Protein AF-A0A6G1ZCQ3-F1 (afdb_monomer_lite)

Foldseek 3Di:
DDDDDDDDDDDDDDDDDDDDDDPDDPDPDPPDPPPDDDDDDQQDQDPPLVVSLVSQLVDAPDDQVQCCVPPVPLSSLLSSLNSVVVNDPDLVSSLVSNVVSLVVSCVVVPVDDDDDVVVVLVVSVVSLVVSQDDPVRDPDLVSLVSLLSSLLSLLVVLLVVLLPDDDDPVLNVLSVVLVVLLVLLLVLVLVLCCQQFLLVVPDPRLSVSLSSNSSSVSSVLSSLLSVLLSCCRVPVPDDDPDFFDADDVVLVVVLLVVVLVVLVPDCNSVGPVADSVRSNVSSVSSSVSVVVSLVSLVVSLVRDDHRSSRSNVRSVRLVVLVVLLCSLQSVCCSHDDDPQLNVLRDDSPDDPVCSRPRHRSVVVVVVVVD

Secondary structure (DSSP, 8-state):
-------------------------------------S----PPP-S-HHHHHHHHTTS--S--HHHHHH-HHHHHHHHHHHHHHHH---HHHHHHHHHHHHHHHHHHTT----S-HHHHHHHHHHHHHHHSPPGGG--STHHHHHHHHHHHHHHHHHHHHHHHS---HHHHHHHHHHHHHHHHHHHHHHHHHHHHTGGGT--HHHHHHHHHHHHHHHHHHHHHHHHHHHHHHH-TT---SS------HHHHHHHHHHHHHHHHH-GGG--SSS-HHHHHHHHHHHHHHHHHHHHHHHHHHHH--HHHHHHHHHHHHHHHHHHHHHHHHTTGGGS---HHHHTT---TT--HHHHHHPPPHHHHHHHH--

Organism: NCBI:txid328812

Structure (mmCIF, N/CA/C/O backbone):
data_AF-A0A6G1ZCQ3-F1
#
_entry.id   AF-A0A6G1ZCQ3-F1
#
loop_
_atom_site.group_PDB
_atom_site.id
_atom_site.type_symbol
_atom_site.label_atom_id
_atom_site.label_alt_id
_atom_site.label_comp_id
_atom_site.label_asym_id
_atom_site.label_entity_id
_atom_site.label_seq_id
_atom_site.pdbx_PDB_ins_code
_atom_site.Cartn_x
_atom_site.Cartn_y
_atom_site.Cartn_z
_atom_site.occupancy
_atom_site.B_iso_or_equiv
_atom_site.auth_seq_id
_atom_site.auth_comp_id
_atom_site.auth_asym_id
_atom_site.auth_atom_id
_atom_site.pdbx_PDB_model_num
ATOM 1 N N . MET A 1 1 ? -8.460 8.402 50.439 1.00 30.70 1 MET A N 1
ATOM 2 C CA . MET A 1 1 ? -7.150 9.070 50.618 1.00 30.70 1 MET A CA 1
ATOM 3 C C . MET A 1 1 ? -6.292 8.637 49.437 1.00 30.70 1 MET A C 1
ATOM 5 O O . MET A 1 1 ? -6.067 7.446 49.322 1.00 30.70 1 MET A O 1
ATOM 9 N N . ARG A 1 2 ? -6.098 9.451 48.383 1.00 25.58 2 ARG A N 1
ATOM 10 C CA . ARG A 1 2 ? -5.077 10.528 48.259 1.00 25.58 2 ARG A CA 1
ATOM 11 C C . ARG A 1 2 ? -3.717 10.004 48.755 1.00 25.58 2 ARG A C 1
ATOM 13 O O . ARG A 1 2 ? -3.648 9.613 49.908 1.00 25.58 2 ARG A O 1
ATOM 20 N N . TYR A 1 3 ? -2.688 9.870 47.914 1.00 26.92 3 TYR A N 1
ATOM 21 C CA . TYR A 1 3 ? -1.953 10.993 47.318 1.00 26.92 3 TYR A CA 1
ATOM 22 C C . TYR A 1 3 ? -1.382 10.736 45.904 1.00 26.92 3 TYR A C 1
ATOM 24 O O . TYR A 1 3 ? -0.877 9.662 45.599 1.00 26.92 3 TYR A O 1
ATOM 32 N N . TYR A 1 4 ? -1.459 11.798 45.094 1.00 27.03 4 TYR A N 1
ATOM 33 C CA . TYR A 1 4 ? -0.644 12.145 43.918 1.00 27.03 4 TYR A CA 1
ATOM 34 C C . TYR A 1 4 ? 0.756 12.653 44.336 1.00 27.03 4 TYR A C 1
ATOM 36 O O . TYR A 1 4 ? 0.895 13.011 45.504 1.00 27.03 4 TYR A O 1
ATOM 44 N N . ILE A 1 5 ? 1.683 12.791 43.358 1.00 32.31 5 ILE A N 1
ATOM 45 C CA . ILE A 1 5 ? 2.900 13.668 43.238 1.00 32.31 5 ILE A CA 1
ATOM 46 C C . ILE A 1 5 ? 4.097 12.827 42.734 1.00 32.31 5 ILE A C 1
ATOM 48 O O . ILE A 1 5 ? 4.357 11.778 43.304 1.00 32.31 5 ILE A O 1
ATOM 52 N N . LEU A 1 6 ? 4.938 13.206 41.763 1.00 27.62 6 LEU A N 1
ATOM 53 C CA . LEU A 1 6 ? 4.926 14.176 40.656 1.00 27.62 6 LEU A CA 1
ATOM 54 C C . LEU A 1 6 ? 6.199 13.897 39.819 1.00 27.62 6 LEU A C 1
ATOM 56 O O . LEU A 1 6 ? 7.186 13.382 40.337 1.00 27.62 6 LEU A O 1
ATOM 60 N N . LEU A 1 7 ? 6.140 14.260 38.541 1.00 26.36 7 LEU A N 1
ATOM 61 C CA . LEU A 1 7 ? 7.205 14.330 37.535 1.00 26.36 7 LEU A CA 1
ATOM 62 C C . LEU A 1 7 ? 8.508 15.071 37.939 1.00 26.36 7 LEU A C 1
ATOM 64 O O . LEU A 1 7 ? 8.474 16.016 38.722 1.00 26.36 7 LEU A O 1
ATOM 68 N N . LEU A 1 8 ? 9.553 14.758 37.147 1.00 26.80 8 LEU A N 1
ATOM 69 C CA . LEU A 1 8 ? 10.596 15.634 36.558 1.00 26.80 8 LEU A CA 1
ATOM 70 C C . LEU A 1 8 ? 11.962 15.833 37.253 1.00 26.80 8 LEU A C 1
ATOM 72 O O . LEU A 1 8 ? 12.069 16.215 38.411 1.00 26.80 8 LEU A O 1
ATOM 76 N N . GLY A 1 9 ? 13.003 15.708 36.413 1.00 23.94 9 GLY A N 1
ATOM 77 C CA . GLY A 1 9 ? 14.405 16.108 36.615 1.00 23.94 9 GLY A CA 1
ATOM 78 C C . GLY A 1 9 ? 15.348 14.907 36.475 1.00 23.94 9 GLY A C 1
ATOM 79 O O . GLY A 1 9 ? 15.111 13.885 37.096 1.00 23.94 9 GLY A O 1
ATOM 80 N N . LEU A 1 10 ? 16.430 14.880 35.701 1.00 27.25 10 LEU A N 1
ATOM 81 C CA . LEU A 1 10 ? 17.260 15.864 35.006 1.00 27.25 10 LEU A CA 1
ATOM 82 C C . LEU A 1 10 ? 18.227 15.023 34.154 1.00 27.25 10 LEU A C 1
ATOM 84 O O . LEU A 1 10 ? 18.782 14.084 34.706 1.00 27.25 10 LEU A O 1
ATOM 88 N N . PHE A 1 11 ? 18.507 15.371 32.897 1.00 26.86 11 PHE A N 1
ATOM 89 C CA . PHE A 1 11 ? 19.854 15.190 32.331 1.00 26.86 11 PHE A CA 1
ATOM 90 C C . PHE A 1 11 ? 20.052 16.159 31.163 1.00 26.86 11 PHE A C 1
ATOM 92 O O . PHE A 1 11 ? 19.610 15.932 30.041 1.00 26.86 11 PHE A O 1
ATOM 99 N N . LEU A 1 12 ? 20.736 17.260 31.465 1.00 29.77 12 LEU A N 1
ATOM 100 C CA . LEU A 1 12 ? 21.473 18.071 30.506 1.00 29.77 12 LEU A CA 1
ATOM 101 C C . LEU A 1 12 ? 22.915 18.204 31.008 1.00 29.77 12 LEU A C 1
ATOM 103 O O . LEU A 1 12 ? 23.133 18.323 32.212 1.00 29.77 12 LEU A O 1
ATOM 107 N N . LEU A 1 13 ? 23.826 18.293 30.028 1.00 28.75 13 LEU A N 1
ATOM 108 C CA . LEU A 1 13 ? 25.267 18.603 30.077 1.00 28.75 13 LEU A CA 1
ATOM 109 C C . LEU A 1 13 ? 26.180 17.394 30.361 1.00 28.75 13 LEU A C 1
ATOM 111 O O . LEU A 1 13 ? 26.057 16.740 31.383 1.00 28.75 13 LEU A O 1
ATOM 115 N N . GLY A 1 14 ? 27.167 17.056 29.530 1.00 22.23 14 GLY A N 1
ATOM 116 C CA . GLY A 1 14 ? 27.651 17.639 28.278 1.00 22.23 14 GLY A CA 1
ATOM 117 C C . GLY A 1 14 ? 29.004 17.016 27.904 1.00 22.23 14 GLY A C 1
ATOM 118 O O . GLY A 1 14 ? 29.662 16.445 28.765 1.00 22.23 14 GLY A O 1
ATOM 119 N N . CYS A 1 15 ? 29.428 17.140 26.643 1.00 26.00 15 CYS A N 1
ATOM 120 C CA . CYS A 1 15 ? 30.843 17.229 26.260 1.00 26.00 15 CYS A CA 1
ATOM 121 C C . CYS A 1 15 ? 30.993 17.747 24.819 1.00 26.00 15 CYS A C 1
ATOM 123 O O . CYS A 1 15 ? 30.215 17.419 23.929 1.00 26.00 15 CYS A O 1
ATOM 125 N N . LYS A 1 16 ? 31.992 18.615 24.659 1.00 24.41 16 LYS A N 1
ATOM 126 C CA . LYS A 1 16 ? 32.377 19.419 23.491 1.00 24.41 16 LYS A CA 1
ATOM 127 C C . LYS A 1 16 ? 33.038 18.577 22.385 1.00 24.41 16 LYS A C 1
ATOM 129 O O . LYS A 1 16 ? 33.774 17.658 22.725 1.00 24.41 16 LYS A O 1
ATOM 134 N N . ASN A 1 17 ? 32.926 18.986 21.112 1.00 26.77 17 ASN A N 1
ATOM 135 C CA . ASN A 1 17 ? 34.054 19.507 20.303 1.00 26.77 17 ASN A CA 1
ATOM 136 C C . ASN A 1 17 ? 33.751 19.611 18.788 1.00 26.77 17 ASN A C 1
ATOM 138 O O . ASN A 1 17 ? 33.338 18.645 18.166 1.00 26.77 17 ASN A O 1
ATOM 142 N N . GLN A 1 18 ? 34.107 20.786 18.250 1.00 24.88 18 GLN A N 1
ATOM 143 C CA . GLN A 1 18 ? 34.541 21.143 16.885 1.00 24.88 18 GLN A CA 1
ATOM 144 C C . GLN A 1 18 ? 33.622 20.962 15.651 1.00 24.88 18 GLN A C 1
ATOM 146 O O . GLN A 1 18 ? 33.083 19.887 15.415 1.00 24.88 18 GLN A O 1
ATOM 151 N N . PRO A 1 19 ? 33.534 21.998 14.784 1.00 29.12 19 PRO A N 1
ATOM 152 C CA . PRO A 1 19 ? 32.892 21.911 13.481 1.00 29.12 19 PRO A CA 1
ATOM 153 C C . PRO A 1 19 ? 33.906 21.445 12.428 1.00 29.12 19 PRO A C 1
ATOM 155 O O . PRO A 1 19 ? 34.942 22.082 12.233 1.00 29.12 19 PRO A O 1
ATOM 158 N N . SER A 1 20 ? 33.613 20.370 11.698 1.00 25.62 20 SER A N 1
ATOM 159 C CA . SER A 1 20 ? 34.268 20.149 10.409 1.00 25.62 20 SER A CA 1
ATOM 160 C C . SER A 1 20 ? 33.426 19.297 9.470 1.00 25.62 20 SER A C 1
ATOM 162 O O . SER A 1 20 ? 32.978 18.222 9.855 1.00 25.62 20 SER A O 1
ATOM 164 N N . LYS A 1 21 ? 33.385 19.782 8.226 1.00 24.17 21 LYS A N 1
ATOM 165 C CA . LYS A 1 21 ? 32.963 19.155 6.969 1.00 24.17 21 LYS A CA 1
ATOM 166 C C . LYS A 1 21 ? 31.469 19.203 6.652 1.00 24.17 21 LYS A C 1
ATOM 168 O O . LYS A 1 21 ? 30.642 18.486 7.192 1.00 24.17 21 LYS A O 1
ATOM 173 N N . GLN A 1 22 ? 31.199 20.117 5.721 1.00 30.14 22 GLN A N 1
ATOM 174 C CA . GLN A 1 22 ? 30.060 20.136 4.823 1.00 30.14 22 GLN A CA 1
ATOM 175 C C . GLN A 1 22 ? 29.952 18.776 4.128 1.00 30.14 22 GLN A C 1
ATOM 177 O O . GLN A 1 22 ? 30.703 18.507 3.192 1.00 30.14 22 GLN A O 1
ATOM 182 N N . ASP A 1 23 ? 29.011 17.954 4.571 1.00 23.22 23 ASP A N 1
ATOM 183 C CA . ASP A 1 23 ? 28.400 16.964 3.697 1.00 23.22 23 ASP A CA 1
ATOM 184 C C . ASP A 1 23 ? 27.264 17.674 2.965 1.00 23.22 23 ASP A C 1
ATOM 186 O O . ASP A 1 23 ? 26.320 18.201 3.556 1.00 23.22 23 ASP A O 1
ATOM 190 N N . THR A 1 24 ? 27.429 17.782 1.654 1.00 24.88 24 THR A N 1
ATOM 191 C CA . THR A 1 24 ? 26.458 18.350 0.726 1.00 24.88 24 THR A CA 1
ATOM 192 C C . THR A 1 24 ? 25.304 17.359 0.601 1.00 24.88 24 THR A C 1
ATOM 194 O O . THR A 1 24 ? 25.281 16.506 -0.280 1.00 24.88 24 THR A O 1
ATOM 197 N N . THR A 1 25 ? 24.332 17.439 1.507 1.00 23.72 25 THR A N 1
ATOM 198 C CA . THR A 1 25 ? 23.006 16.868 1.266 1.00 23.72 25 THR A CA 1
ATOM 199 C C . THR A 1 25 ? 22.304 17.741 0.237 1.00 23.72 25 THR A C 1
ATOM 201 O O . THR A 1 25 ? 21.996 18.901 0.512 1.00 23.72 25 THR A O 1
ATOM 204 N N . PHE A 1 26 ? 22.103 17.186 -0.959 1.00 24.31 26 PHE A N 1
ATOM 205 C CA . PHE A 1 26 ? 21.274 17.769 -2.006 1.00 24.31 26 PHE A CA 1
ATOM 206 C C . PHE A 1 26 ? 19.846 17.939 -1.480 1.00 24.31 26 PHE A C 1
ATOM 208 O O . PHE A 1 26 ? 19.110 16.977 -1.268 1.00 24.31 26 PHE A O 1
ATOM 215 N N . ASP A 1 27 ? 19.510 19.196 -1.221 1.00 25.77 27 ASP A N 1
ATOM 216 C CA . ASP A 1 27 ? 18.195 19.692 -0.856 1.00 25.77 27 ASP A CA 1
ATOM 217 C C . ASP A 1 27 ? 17.307 19.617 -2.111 1.00 25.77 27 ASP A C 1
ATOM 219 O O . ASP A 1 27 ? 17.504 20.367 -3.069 1.00 25.77 27 ASP A O 1
ATOM 223 N N . LEU A 1 28 ? 16.346 18.687 -2.144 1.00 28.55 28 LEU A N 1
ATOM 224 C CA . LEU A 1 28 ? 15.267 18.650 -3.144 1.00 28.55 28 LEU A CA 1
ATOM 225 C C . LEU A 1 28 ? 14.256 19.761 -2.814 1.00 28.55 28 LEU A C 1
ATOM 227 O O . LEU A 1 28 ? 13.106 19.536 -2.437 1.00 28.55 28 LEU A O 1
ATOM 231 N N . GLY A 1 29 ? 14.733 20.998 -2.908 1.00 26.95 29 GLY A N 1
ATOM 232 C CA . GLY A 1 29 ? 13.990 22.211 -2.631 1.00 26.95 29 GLY A CA 1
ATOM 233 C C . GLY A 1 29 ? 13.303 22.740 -3.882 1.00 26.95 29 GLY A C 1
ATOM 234 O O . GLY A 1 29 ? 13.822 23.629 -4.540 1.00 26.95 29 GLY A O 1
ATOM 235 N N . ASN A 1 30 ? 12.080 22.282 -4.142 1.00 28.12 30 ASN A N 1
ATOM 236 C CA . ASN A 1 30 ? 11.054 23.133 -4.752 1.00 28.12 30 ASN A CA 1
ATOM 237 C C . ASN A 1 30 ? 10.026 23.491 -3.675 1.00 28.12 30 ASN A C 1
ATOM 239 O O . ASN A 1 30 ? 8.843 23.170 -3.759 1.00 28.12 30 ASN A O 1
ATOM 243 N N . ARG A 1 31 ? 10.494 24.168 -2.618 1.00 31.50 31 ARG A N 1
ATOM 244 C CA . ARG A 1 31 ? 9.603 24.968 -1.780 1.00 31.50 31 ARG A CA 1
ATOM 245 C C . ARG A 1 31 ? 9.347 26.255 -2.541 1.00 31.50 31 ARG A C 1
ATOM 247 O O . ARG A 1 31 ? 10.261 27.056 -2.726 1.00 31.50 31 ARG A O 1
ATOM 254 N N . ALA A 1 32 ? 8.105 26.442 -2.976 1.00 25.47 32 ALA A N 1
ATOM 255 C CA . ALA A 1 32 ? 7.614 27.756 -3.346 1.00 25.47 32 ALA A CA 1
ATOM 256 C C . ALA A 1 32 ? 8.074 28.751 -2.271 1.00 25.47 32 ALA A C 1
ATOM 258 O O . ALA A 1 32 ? 7.850 28.535 -1.076 1.00 25.47 32 ALA A O 1
ATOM 259 N N . VAL A 1 33 ? 8.779 29.799 -2.694 1.00 24.69 33 VAL A N 1
ATOM 260 C CA . VAL A 1 33 ? 9.155 30.916 -1.833 1.00 24.69 33 VAL A CA 1
ATOM 261 C C . VAL A 1 33 ? 7.857 31.610 -1.436 1.00 24.69 33 VAL A C 1
ATOM 263 O O . VAL A 1 33 ? 7.391 32.530 -2.100 1.00 24.69 33 VAL A O 1
ATOM 266 N N . ILE A 1 34 ? 7.239 31.128 -0.360 1.00 32.25 34 ILE A N 1
ATOM 267 C CA . ILE A 1 34 ? 6.217 31.874 0.356 1.00 32.25 34 ILE A CA 1
ATOM 268 C C . ILE A 1 34 ? 6.970 33.047 0.969 1.00 32.25 34 ILE A C 1
ATOM 270 O O . ILE A 1 34 ? 7.834 32.869 1.834 1.00 32.25 34 ILE A O 1
ATOM 274 N N . GLN A 1 35 ? 6.695 34.237 0.441 1.00 26.41 35 GLN A N 1
ATOM 275 C CA . GLN A 1 35 ? 7.167 35.498 0.986 1.00 26.41 35 GLN A CA 1
ATOM 276 C C . GLN A 1 35 ? 6.926 35.489 2.499 1.00 26.41 35 GLN A C 1
ATOM 278 O O . GLN A 1 35 ? 5.792 35.413 2.966 1.00 26.41 35 GLN A O 1
ATOM 283 N N . LYS A 1 36 ? 8.020 35.504 3.269 1.00 35.41 36 LYS A N 1
ATOM 284 C CA . LYS A 1 36 ? 7.982 35.710 4.715 1.00 35.41 36 LYS A CA 1
ATOM 285 C C . LYS A 1 36 ? 7.432 37.109 4.963 1.00 35.41 36 LYS A C 1
ATOM 287 O O . LYS A 1 36 ? 8.172 38.081 4.836 1.00 35.41 36 LYS A O 1
ATOM 292 N N . GLN A 1 37 ? 6.166 37.184 5.345 1.00 30.47 37 GLN A N 1
ATOM 293 C CA . GLN A 1 37 ? 5.592 38.364 5.965 1.00 30.47 37 GLN A CA 1
ATOM 294 C C . GLN A 1 37 ? 4.950 37.972 7.301 1.00 30.47 37 GLN A C 1
ATOM 296 O O . GLN A 1 37 ? 4.087 37.102 7.365 1.00 30.47 37 GLN A O 1
ATOM 301 N N . ASP A 1 38 ? 5.491 38.611 8.337 1.00 31.47 38 ASP A N 1
ATOM 302 C CA . ASP A 1 38 ? 4.945 38.934 9.656 1.00 31.47 38 ASP A CA 1
ATOM 303 C C . ASP A 1 38 ? 4.553 37.812 10.636 1.00 31.47 38 ASP A C 1
ATOM 305 O O . ASP A 1 38 ? 3.560 37.112 10.489 1.00 31.47 38 ASP A O 1
ATOM 309 N N . THR A 1 39 ? 5.369 37.708 11.699 1.00 40.47 39 THR A N 1
ATOM 310 C CA . THR A 1 39 ? 5.056 37.205 13.057 1.00 40.47 39 THR A CA 1
ATOM 311 C C . THR A 1 39 ? 3.862 36.255 13.168 1.00 40.47 39 THR A C 1
ATOM 313 O O . THR A 1 39 ? 2.829 36.586 13.744 1.00 40.47 39 THR A O 1
ATOM 316 N N . ILE A 1 40 ? 4.020 35.039 12.654 1.00 49.19 40 ILE A N 1
ATOM 317 C CA . ILE A 1 40 ? 3.056 33.963 12.860 1.00 49.19 40 ILE A CA 1
ATOM 318 C C . ILE A 1 40 ? 3.432 33.256 14.164 1.00 49.19 40 ILE A C 1
ATOM 320 O O . ILE A 1 40 ? 4.505 32.654 14.243 1.00 49.19 40 ILE A O 1
ATOM 324 N N . GLU A 1 41 ? 2.561 33.306 15.177 1.00 56.78 41 GLU A N 1
ATOM 325 C CA . GLU A 1 41 ? 2.618 32.356 16.293 1.00 56.78 41 GLU A CA 1
ATOM 326 C C . GLU A 1 41 ? 2.757 30.943 15.712 1.00 56.78 41 GLU A C 1
ATOM 328 O O . GLU A 1 41 ? 1.892 30.459 14.971 1.00 56.78 41 GLU A O 1
ATOM 333 N N . GLN A 1 42 ? 3.896 30.303 15.983 1.00 75.62 42 GLN A N 1
ATOM 334 C CA . GLN A 1 42 ? 4.109 28.917 15.598 1.00 75.62 42 GLN A CA 1
ATOM 335 C C . GLN A 1 42 ? 3.140 28.068 16.416 1.00 75.62 42 GLN A C 1
ATOM 337 O O . GLN A 1 42 ? 3.310 27.941 17.629 1.00 75.62 42 GLN A O 1
ATOM 342 N N . ILE A 1 43 ? 2.126 27.518 15.744 1.00 84.06 43 ILE A N 1
ATOM 343 C CA . ILE A 1 43 ? 1.205 26.536 16.320 1.00 84.06 43 ILE A CA 1
ATOM 344 C C . ILE A 1 43 ? 2.062 25.411 16.896 1.00 84.06 43 ILE A C 1
ATOM 346 O O . ILE A 1 43 ? 2.849 24.790 16.177 1.00 84.06 43 ILE A O 1
ATOM 350 N N . LYS A 1 44 ? 1.952 25.187 18.205 1.00 86.75 44 LYS A N 1
ATOM 351 C CA . LYS A 1 44 ? 2.696 24.130 18.892 1.00 86.75 44 LYS A CA 1
ATOM 352 C C . LYS A 1 44 ? 1.844 22.878 18.927 1.00 86.75 44 LYS A C 1
ATOM 354 O O . LYS A 1 44 ? 0.667 22.934 19.265 1.00 86.75 44 LYS A O 1
ATOM 359 N N . ILE A 1 45 ? 2.456 21.739 18.637 1.00 86.44 45 ILE A N 1
ATOM 360 C CA . ILE A 1 45 ? 1.801 20.447 18.824 1.00 86.44 45 ILE A CA 1
ATOM 361 C C . ILE A 1 45 ? 1.641 20.207 20.325 1.00 86.44 45 ILE A C 1
ATOM 363 O O . ILE A 1 45 ? 2.596 20.356 21.089 1.00 86.44 45 ILE A O 1
ATOM 367 N N . THR A 1 46 ? 0.423 19.868 20.742 1.00 88.88 46 THR A N 1
ATOM 368 C CA . THR A 1 46 ? 0.077 19.600 22.141 1.00 88.88 46 THR A CA 1
ATOM 369 C C . THR A 1 46 ? -0.845 18.389 22.230 1.00 88.88 46 THR A C 1
ATOM 371 O O . THR A 1 46 ? -1.542 18.078 21.265 1.00 88.88 46 THR A O 1
ATOM 374 N N . ASP A 1 47 ? -0.899 17.765 23.407 1.00 88.19 47 ASP A N 1
ATOM 375 C CA . ASP A 1 47 ? -1.848 16.681 23.697 1.00 88.19 47 ASP A CA 1
ATOM 376 C C . ASP A 1 47 ? -3.288 17.193 23.916 1.00 88.19 47 ASP A C 1
ATOM 378 O O . ASP A 1 47 ? -4.231 16.406 23.990 1.00 88.19 47 ASP A O 1
ATOM 382 N N . ASP A 1 48 ? -3.489 18.517 23.983 1.00 92.25 48 ASP A N 1
ATOM 383 C CA . ASP A 1 48 ? -4.814 19.130 23.875 1.00 92.25 48 ASP A CA 1
ATOM 384 C C . ASP A 1 48 ? -5.197 19.230 22.392 1.00 92.25 48 ASP A C 1
ATOM 386 O O . ASP A 1 48 ? -5.119 20.284 21.751 1.00 92.25 48 ASP A O 1
ATOM 390 N N . TYR A 1 49 ? -5.591 18.086 21.828 1.00 92.75 49 TYR A N 1
ATOM 391 C CA . TYR A 1 49 ? -5.937 17.972 20.412 1.00 92.75 49 TYR A CA 1
ATOM 392 C C . TYR A 1 49 ? -7.075 18.915 20.009 1.00 92.75 49 TYR A C 1
ATOM 394 O O . TYR A 1 49 ? -7.077 19.434 18.893 1.00 92.75 49 TYR A O 1
ATOM 402 N N . LYS A 1 50 ? -8.008 19.211 20.923 1.00 92.25 50 LYS A N 1
ATOM 403 C CA . LYS A 1 50 ? -9.087 20.166 20.661 1.00 92.25 50 LYS A CA 1
ATOM 404 C C . LYS A 1 50 ? -8.531 21.561 20.418 1.00 92.25 50 LYS A C 1
ATOM 406 O O . LYS A 1 50 ? -8.876 22.177 19.411 1.00 92.25 50 LYS A O 1
ATOM 411 N N . LYS A 1 51 ? -7.662 22.041 21.310 1.00 93.06 51 LYS A N 1
ATOM 412 C CA . LYS A 1 51 ? -6.996 23.335 21.145 1.00 93.06 51 LYS A CA 1
ATOM 413 C C . LYS A 1 51 ? -6.138 23.365 19.878 1.00 93.06 51 LYS A C 1
ATOM 415 O O . LYS A 1 51 ? -6.211 24.327 19.120 1.00 93.06 51 LYS A O 1
ATOM 420 N N . LEU A 1 52 ? -5.391 22.295 19.605 1.00 93.69 52 LEU A N 1
ATOM 421 C CA . LEU A 1 52 ? -4.570 22.187 18.397 1.00 93.69 52 LEU A CA 1
ATOM 422 C C . LEU A 1 52 ? -5.406 22.336 17.114 1.00 93.69 52 LEU A C 1
ATOM 424 O O . LEU A 1 52 ? -5.060 23.134 16.247 1.00 93.69 52 LEU A O 1
ATOM 428 N N . PHE A 1 53 ? -6.532 21.623 16.992 1.00 93.50 53 PHE A N 1
ATOM 429 C CA . PHE A 1 53 ? -7.397 21.746 15.813 1.00 93.50 53 PHE A CA 1
ATOM 430 C C . PHE A 1 53 ? -8.142 23.081 15.738 1.00 93.50 53 PHE A C 1
ATOM 432 O O . PHE A 1 53 ? -8.424 23.543 14.633 1.00 93.50 53 PHE A O 1
ATOM 439 N N . GLN A 1 54 ? -8.415 23.734 16.872 1.00 91.94 54 GLN A N 1
ATOM 440 C CA . GLN A 1 54 ? -8.904 25.114 16.877 1.00 91.94 54 GLN A CA 1
ATOM 441 C C . GLN A 1 54 ? -7.867 26.060 16.265 1.00 91.94 54 GLN A C 1
ATOM 443 O O . GLN A 1 54 ? -8.212 26.815 15.363 1.00 91.94 54 GLN A O 1
ATOM 448 N N . GLU A 1 55 ? -6.599 25.974 16.671 1.00 93.06 55 GLU A N 1
ATOM 449 C CA . GLU A 1 55 ? -5.516 26.793 16.107 1.00 93.06 55 GLU A CA 1
ATOM 450 C C . GLU A 1 55 ? -5.278 26.495 14.617 1.00 93.06 55 GLU A C 1
ATOM 452 O O . GLU A 1 55 ? -5.153 27.419 13.813 1.00 93.06 55 GLU A O 1
ATOM 457 N N . LEU A 1 56 ? -5.287 25.216 14.225 1.00 92.50 56 LEU A N 1
ATOM 458 C CA . LEU A 1 56 ? -5.182 24.798 12.821 1.00 92.50 56 LEU A CA 1
ATOM 459 C C . LEU A 1 56 ? -6.356 25.313 11.974 1.00 92.50 56 LEU A C 1
ATOM 461 O O . LEU A 1 56 ? -6.174 25.652 10.810 1.00 92.50 56 LEU A O 1
ATOM 465 N N . SER A 1 57 ? -7.559 25.422 12.539 1.00 88.56 57 SER A N 1
ATOM 466 C CA . SER A 1 57 ? -8.728 25.921 11.801 1.00 88.56 57 SER A CA 1
ATOM 467 C C . SER A 1 57 ? -8.684 27.421 11.486 1.00 88.56 57 SER A C 1
ATOM 469 O O . SER A 1 57 ? -9.468 27.889 10.663 1.00 88.56 57 SER A O 1
ATOM 471 N N . LEU A 1 58 ? -7.761 28.178 12.093 1.00 88.31 58 LEU A N 1
ATOM 472 C CA . LEU A 1 58 ? -7.613 29.619 11.860 1.00 88.31 58 LEU A CA 1
ATOM 473 C C . LEU A 1 58 ? -6.908 29.955 10.536 1.00 88.31 58 LEU A C 1
ATOM 475 O O . LEU A 1 58 ? -6.824 31.129 10.175 1.00 88.31 58 LEU A O 1
ATOM 479 N N . LYS A 1 59 ? -6.365 28.958 9.829 1.00 90.12 59 LYS A N 1
ATOM 480 C CA . LYS A 1 59 ? -5.621 29.135 8.576 1.00 90.12 59 LYS A CA 1
ATOM 481 C C . LYS A 1 59 ? -6.130 28.169 7.519 1.00 90.12 59 LYS A C 1
ATOM 483 O O . LYS A 1 59 ? -6.401 27.014 7.827 1.00 90.12 59 LYS A O 1
ATOM 488 N N . ASP A 1 60 ? -6.189 28.621 6.271 1.00 90.00 60 ASP A N 1
ATOM 489 C CA . ASP A 1 60 ? -6.439 27.742 5.129 1.00 90.00 60 ASP A CA 1
ATOM 490 C C . ASP A 1 60 ? -5.096 27.176 4.637 1.00 90.00 60 ASP A C 1
ATOM 492 O O . ASP A 1 60 ? -4.257 27.901 4.104 1.00 90.00 60 ASP A O 1
ATOM 496 N N . TYR A 1 61 ? -4.883 25.879 4.843 1.00 90.06 61 TYR A N 1
ATOM 497 C CA . TYR A 1 61 ? -3.738 25.120 4.335 1.00 90.06 61 TYR A CA 1
ATOM 498 C C . TYR A 1 61 ? -4.017 24.477 2.971 1.00 90.06 61 TYR A C 1
ATOM 500 O O . TYR A 1 61 ? -3.086 24.163 2.229 1.00 90.06 61 TYR A O 1
ATOM 508 N N . ILE A 1 62 ? -5.295 24.283 2.647 1.00 89.50 62 ILE A N 1
ATOM 509 C CA . ILE A 1 62 ? -5.768 23.740 1.371 1.00 89.50 62 ILE A CA 1
ATOM 510 C C . ILE A 1 62 ? -6.639 24.778 0.664 1.00 89.50 62 ILE A C 1
ATOM 512 O O . ILE A 1 62 ? -7.393 25.507 1.316 1.00 89.50 62 ILE A O 1
ATOM 516 N N . TYR A 1 63 ? -6.578 24.832 -0.667 1.00 88.62 63 TYR A N 1
ATOM 517 C CA . TYR A 1 63 ? -7.373 25.778 -1.454 1.00 88.62 63 TYR A CA 1
ATOM 518 C C . TYR A 1 63 ? -8.482 25.074 -2.244 1.00 88.62 63 TYR A C 1
ATOM 520 O O . TYR A 1 63 ? -8.355 24.820 -3.438 1.00 88.62 63 TYR A O 1
ATOM 528 N N . PHE A 1 64 ? -9.610 24.787 -1.582 1.00 88.75 64 PHE A N 1
ATOM 529 C CA . PHE A 1 64 ? -10.791 24.164 -2.205 1.00 88.75 64 PHE A CA 1
ATOM 530 C C . PHE A 1 64 ? -12.054 2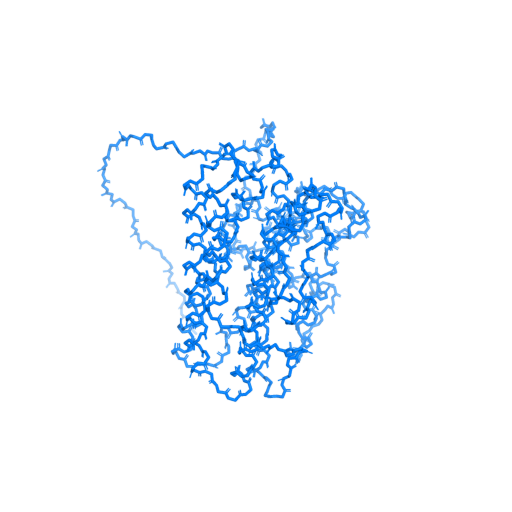5.015 -2.006 1.00 88.75 64 PHE A C 1
ATOM 532 O O . PHE A 1 64 ? -12.920 24.663 -1.203 1.00 88.75 64 PHE A O 1
ATOM 539 N N . PRO A 1 65 ? -12.201 26.147 -2.717 1.00 88.00 65 PRO A N 1
ATOM 540 C CA . PRO A 1 65 ? -13.282 27.102 -2.464 1.00 88.00 65 PRO A CA 1
ATOM 541 C C . PRO A 1 65 ? -14.683 26.509 -2.682 1.00 88.00 65 PRO A C 1
ATOM 543 O O . PRO A 1 65 ? -15.593 26.790 -1.905 1.00 88.00 65 PRO A O 1
ATOM 546 N N . LYS A 1 66 ? -14.866 25.646 -3.695 1.00 88.12 66 LYS A N 1
ATOM 547 C CA . LYS A 1 66 ? -16.145 24.951 -3.926 1.00 88.12 66 LYS A CA 1
ATOM 548 C C . LYS A 1 66 ? -16.498 24.045 -2.746 1.00 88.12 66 LYS A C 1
ATOM 550 O O . LYS A 1 66 ? -17.585 24.174 -2.194 1.00 88.12 66 LYS A O 1
ATOM 555 N N . PHE A 1 67 ? -15.550 23.207 -2.322 1.00 89.88 67 PHE A N 1
ATOM 556 C CA . PHE A 1 67 ? -15.731 22.284 -1.203 1.00 89.88 67 PHE A CA 1
ATOM 557 C C . PHE A 1 67 ? -15.948 23.009 0.130 1.00 89.88 67 PHE A C 1
ATOM 559 O O . PHE A 1 67 ? -16.840 22.630 0.880 1.00 89.88 67 PHE A O 1
ATOM 566 N N . LYS A 1 68 ? -15.200 24.089 0.394 1.00 91.19 68 LYS A N 1
ATOM 567 C CA . LYS A 1 68 ? -15.364 24.941 1.583 1.00 91.19 68 LYS A CA 1
ATOM 568 C C . LYS A 1 68 ? -16.777 25.508 1.692 1.00 91.19 68 LYS A C 1
ATOM 570 O O . LYS A 1 68 ? -17.337 25.555 2.781 1.00 91.19 68 LYS A O 1
ATOM 575 N N . ASN A 1 69 ? -17.354 25.915 0.562 1.00 90.31 69 ASN A N 1
ATOM 576 C CA . ASN A 1 69 ? -18.697 26.482 0.523 1.00 90.31 69 ASN A CA 1
ATOM 577 C C . ASN A 1 69 ? -19.793 25.413 0.628 1.00 90.31 69 ASN A C 1
ATOM 579 O O . ASN A 1 69 ? -20.814 25.659 1.265 1.00 90.31 69 ASN A O 1
ATOM 583 N N . SER A 1 70 ? -19.614 24.247 -0.001 1.00 90.81 70 SER A N 1
ATOM 584 C CA . SER A 1 70 ? -20.638 23.196 -0.019 1.00 90.81 70 SER A CA 1
ATOM 585 C C . SER A 1 70 ? -20.600 22.269 1.200 1.00 90.81 70 SER A C 1
ATOM 587 O O . SER A 1 70 ? -21.644 21.757 1.589 1.00 90.81 70 SER A O 1
ATOM 589 N N . ASN A 1 71 ? -19.422 22.044 1.788 1.00 92.25 71 ASN A N 1
ATOM 590 C CA . ASN A 1 71 ? -19.180 21.114 2.898 1.00 92.25 71 ASN A CA 1
ATOM 591 C C . ASN A 1 71 ? -18.237 21.763 3.937 1.00 92.25 71 ASN A C 1
ATOM 593 O O . ASN A 1 71 ? -17.078 21.357 4.073 1.00 92.25 71 ASN A O 1
ATOM 597 N N . PRO A 1 72 ? -18.683 22.823 4.639 1.00 92.69 72 PRO A N 1
ATOM 598 C CA . PRO A 1 72 ? -17.816 23.601 5.523 1.00 92.69 72 PRO A CA 1
ATOM 599 C C . PRO A 1 72 ? -17.249 22.778 6.688 1.00 92.69 72 PRO A C 1
ATOM 601 O O . PRO A 1 72 ? -16.080 22.943 7.026 1.00 92.69 72 PRO A O 1
ATOM 604 N N . ASP A 1 73 ? -18.022 21.859 7.272 1.00 92.50 73 ASP A N 1
ATOM 605 C CA . ASP A 1 73 ? -17.554 21.031 8.393 1.00 92.50 73 ASP A CA 1
ATOM 606 C C . ASP A 1 73 ? -16.434 20.080 7.949 1.00 92.50 73 ASP A C 1
ATOM 608 O O . ASP A 1 73 ? -15.385 19.978 8.589 1.00 92.50 73 ASP A O 1
ATOM 612 N N . GLU A 1 74 ? -16.643 19.403 6.819 1.00 93.62 74 GLU A N 1
ATOM 613 C CA . GLU A 1 74 ? -15.689 18.477 6.215 1.00 93.62 74 GLU A CA 1
ATOM 614 C C . GLU A 1 74 ? -14.420 19.214 5.765 1.00 93.62 74 GLU A C 1
ATOM 616 O O . GLU A 1 74 ? -13.307 18.723 5.977 1.00 93.62 74 GLU A O 1
ATOM 621 N N . PHE A 1 75 ? -14.565 20.432 5.229 1.00 92.94 75 PHE A N 1
ATOM 622 C CA . PHE A 1 75 ? -13.433 21.301 4.918 1.00 92.94 75 PHE A CA 1
ATOM 623 C C . PHE A 1 75 ? -12.587 21.579 6.163 1.00 92.94 75 PHE A C 1
ATOM 625 O O . PHE A 1 75 ? -11.372 21.408 6.109 1.00 92.94 75 PHE A O 1
ATOM 632 N N . VAL A 1 76 ? -13.193 21.949 7.299 1.00 93.50 76 VAL A N 1
ATOM 633 C CA . VAL A 1 76 ? -12.444 22.222 8.541 1.00 93.50 76 VAL A CA 1
ATOM 634 C C . VAL A 1 76 ? -11.715 20.966 9.038 1.00 93.50 76 VAL A C 1
ATOM 636 O O . VAL A 1 76 ? -10.615 21.065 9.585 1.00 93.50 76 VAL A O 1
ATOM 639 N N . VAL A 1 77 ? -12.284 19.771 8.851 1.00 94.31 77 VAL A N 1
ATOM 640 C CA . VAL A 1 77 ? -11.608 18.504 9.179 1.00 94.31 77 VAL A CA 1
ATOM 641 C C . VAL A 1 77 ? -10.375 18.291 8.305 1.00 94.31 77 VAL A C 1
ATOM 643 O O . VAL A 1 77 ? -9.275 18.154 8.842 1.00 94.31 77 VAL A O 1
ATOM 646 N N . ILE A 1 78 ? -10.536 18.294 6.981 1.00 93.38 78 ILE A N 1
ATOM 647 C CA . ILE A 1 78 ? -9.439 18.010 6.048 1.00 93.38 78 ILE A CA 1
ATOM 648 C C . ILE A 1 78 ? -8.362 19.092 6.096 1.00 93.38 78 ILE A C 1
ATOM 650 O O . ILE A 1 78 ? -7.177 18.770 6.115 1.00 93.38 78 ILE A O 1
ATOM 654 N N . ASN A 1 79 ? -8.754 20.362 6.188 1.00 93.31 79 ASN A N 1
ATOM 655 C CA . ASN A 1 79 ? -7.827 21.479 6.326 1.00 93.31 79 ASN A CA 1
ATOM 656 C C . ASN A 1 79 ? -6.973 21.348 7.594 1.00 93.31 79 ASN A C 1
ATOM 658 O O . ASN A 1 79 ? -5.761 21.544 7.545 1.00 93.31 79 ASN A O 1
ATOM 662 N N . GLY A 1 80 ? -7.589 20.951 8.712 1.00 94.06 80 GLY A N 1
ATOM 663 C CA . GLY A 1 80 ? -6.870 20.679 9.952 1.00 94.06 80 GLY A CA 1
ATOM 664 C C . GLY A 1 80 ? -5.914 19.490 9.834 1.00 94.06 80 GLY A C 1
ATOM 665 O O . GLY A 1 80 ? -4.773 19.586 10.271 1.00 94.06 80 GLY A O 1
ATOM 666 N N . ILE A 1 81 ? -6.349 18.379 9.229 1.00 94.25 81 ILE A N 1
ATOM 667 C CA . ILE A 1 81 ? -5.508 17.184 9.027 1.00 94.25 81 ILE A CA 1
ATOM 668 C C . ILE A 1 81 ? -4.302 17.510 8.137 1.00 94.25 81 ILE A C 1
ATOM 670 O O . ILE A 1 81 ? -3.171 17.155 8.468 1.00 94.25 81 ILE A O 1
ATOM 674 N N . TYR A 1 82 ? -4.527 18.222 7.035 1.00 92.31 82 TYR A N 1
ATOM 675 C CA . TYR A 1 82 ? -3.458 18.638 6.136 1.00 92.31 82 TYR A CA 1
ATOM 676 C C . TYR A 1 82 ? -2.509 19.631 6.824 1.00 92.31 82 TYR A C 1
ATOM 678 O O . TYR A 1 82 ? -1.292 19.463 6.777 1.00 92.31 82 TYR A O 1
ATOM 686 N N . GLY A 1 83 ? -3.049 20.615 7.550 1.00 92.38 83 GLY A N 1
ATOM 687 C CA . GLY A 1 83 ? -2.260 21.556 8.343 1.00 92.38 83 GLY A CA 1
ATOM 688 C C . GLY A 1 83 ? -1.394 20.869 9.401 1.00 92.38 83 GLY A C 1
ATOM 689 O O . GLY A 1 83 ? -0.221 21.206 9.537 1.00 92.38 83 GLY A O 1
ATOM 690 N N . LEU A 1 84 ? -1.921 19.853 10.091 1.00 93.38 84 LEU A N 1
ATOM 691 C CA . LEU A 1 84 ? -1.157 19.029 11.029 1.00 93.38 84 LEU A CA 1
ATOM 692 C C . LEU A 1 84 ? 0.033 18.344 10.344 1.00 93.38 84 LEU A C 1
ATOM 694 O O . LEU A 1 84 ? 1.141 18.382 10.879 1.00 93.38 84 LEU A O 1
ATOM 698 N N . ARG A 1 85 ? -0.171 17.764 9.153 1.00 90.50 85 ARG A N 1
ATOM 699 C CA . ARG A 1 85 ? 0.908 17.125 8.382 1.00 90.50 85 ARG A CA 1
ATOM 700 C C . ARG A 1 85 ? 1.988 18.123 7.959 1.00 90.50 85 ARG A C 1
ATOM 702 O O . ARG A 1 85 ? 3.155 17.758 7.897 1.00 90.50 85 ARG A O 1
ATOM 709 N N . MET A 1 86 ? 1.626 19.384 7.726 1.00 88.88 86 MET A N 1
ATOM 710 C CA . MET A 1 86 ? 2.593 20.455 7.449 1.00 88.88 86 MET A CA 1
ATOM 711 C C . MET A 1 86 ? 3.377 20.904 8.696 1.00 88.88 86 MET A C 1
ATOM 713 O O . MET A 1 86 ? 4.431 21.523 8.558 1.00 88.88 86 MET A O 1
ATOM 717 N N . LEU A 1 87 ? 2.882 20.621 9.908 1.00 90.06 87 LEU A N 1
ATOM 718 C CA . LEU A 1 87 ? 3.548 20.985 11.165 1.00 90.06 87 LEU A CA 1
ATOM 719 C C . LEU A 1 87 ? 4.533 19.925 11.672 1.00 90.06 87 LEU A C 1
ATOM 721 O O . LEU A 1 87 ? 5.419 20.264 12.457 1.00 90.06 87 LEU A O 1
ATOM 725 N N . THR A 1 88 ? 4.387 18.656 11.281 1.00 88.50 88 THR A N 1
ATOM 726 C CA . THR A 1 88 ? 5.267 17.579 11.752 1.00 88.50 88 THR A CA 1
ATOM 727 C C . THR A 1 88 ? 5.425 16.443 10.753 1.00 88.50 88 THR A C 1
ATOM 729 O O . THR A 1 88 ? 4.472 15.986 10.128 1.00 88.50 88 THR A O 1
ATOM 732 N N . GLU A 1 89 ? 6.650 15.928 10.685 1.00 83.25 89 GLU A N 1
ATOM 733 C CA . GLU A 1 89 ? 6.992 14.708 9.952 1.00 83.25 89 GLU A CA 1
ATOM 734 C C . GLU A 1 89 ? 6.833 13.446 10.820 1.00 83.25 89 GLU A C 1
ATOM 736 O O . GLU A 1 89 ? 6.920 12.332 10.311 1.00 83.25 89 GLU A O 1
ATOM 741 N N . ASN A 1 90 ? 6.574 13.591 12.129 1.00 87.19 90 ASN A N 1
ATOM 742 C CA . ASN A 1 90 ? 6.352 12.456 13.026 1.00 87.19 90 ASN A CA 1
ATOM 743 C C . ASN A 1 90 ? 4.985 11.804 12.747 1.00 87.19 90 ASN A C 1
ATOM 745 O O . ASN A 1 90 ? 3.936 12.388 13.036 1.00 87.19 90 ASN A O 1
ATOM 749 N N . GLU A 1 91 ? 5.019 10.594 12.186 1.00 85.62 91 GLU A N 1
ATOM 750 C CA . GLU A 1 91 ? 3.835 9.823 11.793 1.00 85.62 91 GLU A CA 1
ATOM 751 C C . GLU A 1 91 ? 2.995 9.378 12.993 1.00 85.62 91 GLU A C 1
ATOM 753 O O . GLU A 1 91 ? 1.786 9.581 12.966 1.00 85.62 91 GLU A O 1
ATOM 758 N N . ASP A 1 92 ? 3.611 8.909 14.084 1.00 85.50 92 ASP A N 1
ATOM 759 C CA . ASP A 1 92 ? 2.882 8.479 15.287 1.00 85.50 92 ASP A CA 1
ATOM 760 C C . ASP A 1 92 ? 2.046 9.624 15.880 1.00 85.50 92 ASP A C 1
ATOM 762 O O . ASP A 1 92 ? 0.864 9.465 16.194 1.00 85.50 92 ASP A O 1
ATOM 766 N N . THR A 1 93 ? 2.644 10.813 15.994 1.00 86.81 93 THR A N 1
ATOM 767 C CA . THR A 1 93 ? 1.954 12.021 16.455 1.00 86.81 93 THR A CA 1
ATOM 768 C C . THR A 1 93 ? 0.834 12.422 15.496 1.00 86.81 93 THR A C 1
ATOM 770 O O . THR A 1 93 ? -0.251 12.796 15.954 1.00 86.81 93 THR A O 1
ATOM 773 N N . CYS A 1 94 ? 1.069 12.340 14.179 1.00 90.25 94 CYS A N 1
ATOM 774 C CA . CYS A 1 94 ? 0.036 12.616 13.180 1.00 90.25 94 CYS A CA 1
ATOM 775 C C . CYS A 1 94 ? -1.147 11.659 13.338 1.00 90.25 94 CYS A C 1
ATOM 777 O O . CYS A 1 94 ? -2.279 12.112 13.487 1.00 90.25 94 CYS A O 1
ATOM 779 N N . ASP A 1 95 ? -0.896 10.354 13.350 1.00 91.94 95 ASP A N 1
ATOM 780 C CA . ASP A 1 95 ? -1.934 9.328 13.323 1.00 91.94 95 ASP A CA 1
ATOM 781 C C . ASP A 1 95 ? -2.771 9.307 14.614 1.00 91.94 95 ASP A C 1
ATOM 783 O O . ASP A 1 95 ? -4.001 9.161 14.568 1.00 91.94 95 ASP A O 1
ATOM 787 N N . LEU A 1 96 ? -2.144 9.529 15.776 1.00 90.00 96 LEU A N 1
ATOM 788 C CA . LEU A 1 96 ? -2.850 9.697 17.054 1.00 90.00 96 LEU A CA 1
ATOM 789 C C . LEU A 1 96 ? -3.775 10.920 17.034 1.00 90.00 96 LEU A C 1
ATOM 791 O O . LEU A 1 96 ? -4.939 10.844 17.438 1.00 90.00 96 LEU A O 1
ATOM 795 N N . THR A 1 97 ? -3.282 12.039 16.512 1.00 92.31 97 THR A N 1
ATOM 796 C CA . THR A 1 97 ? -4.036 13.295 16.450 1.00 92.31 97 THR A CA 1
ATOM 797 C C . THR A 1 97 ? -5.169 13.215 15.414 1.00 92.31 97 THR A C 1
ATOM 799 O O . THR A 1 97 ? -6.291 13.650 15.687 1.00 92.31 97 THR A O 1
ATOM 802 N N . ILE A 1 98 ? -4.935 12.578 14.258 1.00 93.88 98 ILE A N 1
ATOM 803 C CA . ILE A 1 98 ? -5.971 12.276 13.255 1.00 93.88 98 ILE A CA 1
ATOM 804 C C . ILE A 1 98 ? -7.036 11.355 13.858 1.00 93.88 98 ILE A C 1
ATOM 806 O O . ILE A 1 98 ? -8.225 11.618 13.686 1.00 93.88 98 ILE A O 1
ATOM 810 N N . THR A 1 99 ? -6.646 10.334 14.634 1.00 91.75 99 THR A N 1
ATOM 811 C CA . THR A 1 99 ? -7.602 9.458 15.337 1.00 91.75 99 THR A CA 1
ATOM 812 C C . THR A 1 99 ? -8.581 10.265 16.185 1.00 91.75 99 THR A C 1
ATOM 814 O O . THR A 1 99 ? -9.785 10.006 16.146 1.00 91.75 99 THR A O 1
ATOM 817 N N . TRP A 1 100 ? -8.082 11.238 16.951 1.00 92.12 100 TRP A N 1
ATOM 818 C CA . TRP A 1 100 ? -8.938 12.107 17.756 1.00 92.12 100 TRP A CA 1
ATOM 819 C C . TRP A 1 100 ? -9.895 12.922 16.880 1.00 92.12 100 TRP A C 1
ATOM 821 O O . TRP A 1 100 ? -11.097 12.948 17.150 1.00 92.12 100 TRP A O 1
ATOM 831 N N . ARG A 1 101 ? -9.390 13.523 15.796 1.00 93.88 101 ARG A N 1
ATOM 832 C CA . ARG A 1 101 ? -10.189 14.374 14.905 1.00 93.88 101 ARG A CA 1
ATOM 833 C C . ARG A 1 101 ? -11.307 13.620 14.199 1.00 93.88 101 ARG A C 1
ATOM 835 O O . ARG A 1 101 ? -12.428 14.113 14.138 1.00 93.88 101 ARG A O 1
ATOM 842 N N . ILE A 1 102 ? -11.015 12.423 13.694 1.00 92.38 102 ILE A N 1
ATOM 843 C CA . ILE A 1 102 ? -12.009 11.574 13.031 1.00 92.38 102 ILE A CA 1
ATOM 844 C C . ILE A 1 102 ? -13.090 11.137 14.022 1.00 92.38 102 ILE A C 1
ATOM 846 O O . ILE A 1 102 ? -14.271 11.180 13.686 1.00 92.38 102 ILE A O 1
ATOM 850 N N . LYS A 1 103 ? -12.717 10.779 15.259 1.00 88.94 103 LYS A N 1
ATOM 851 C CA . LYS A 1 103 ? -13.685 10.430 16.312 1.00 88.94 103 LYS A CA 1
ATOM 852 C C . LYS A 1 103 ? -14.583 11.605 16.688 1.00 88.94 103 LYS A C 1
ATOM 854 O O . LYS A 1 103 ? -15.783 11.413 16.856 1.00 88.94 103 LYS A O 1
ATOM 859 N N . GLU A 1 104 ? -14.020 12.802 16.813 1.00 91.19 104 GLU A N 1
ATOM 860 C CA . GLU A 1 104 ? -14.785 14.009 17.129 1.00 91.19 104 GLU A CA 1
ATOM 861 C C . GLU A 1 104 ? -15.772 14.362 16.005 1.00 91.19 104 GLU A C 1
ATOM 863 O O . GLU A 1 104 ? -16.961 14.532 16.276 1.00 91.19 104 GLU A O 1
ATOM 868 N N . TYR A 1 105 ? -15.331 14.338 14.743 1.00 91.75 105 TYR A N 1
ATOM 869 C CA . TYR A 1 105 ? -16.220 14.512 13.590 1.00 91.75 105 TYR A CA 1
ATOM 870 C C . TYR A 1 105 ? -17.325 13.445 13.546 1.00 91.75 105 TYR A C 1
ATOM 872 O O . TYR A 1 105 ? -18.500 13.769 13.358 1.00 91.75 105 TYR A O 1
ATOM 880 N N . ALA A 1 106 ? -16.970 12.176 13.767 1.00 88.88 106 ALA A N 1
ATOM 881 C CA . ALA A 1 106 ? -17.918 11.068 13.750 1.00 88.88 106 ALA A CA 1
ATOM 882 C C . ALA A 1 106 ? -19.033 11.253 14.796 1.00 88.88 106 ALA A C 1
ATOM 884 O O . ALA A 1 106 ? -20.217 11.107 14.486 1.00 88.88 106 ALA A O 1
ATOM 885 N N . GLN A 1 107 ? -18.662 11.652 16.017 1.00 86.94 107 GLN A N 1
ATOM 886 C CA . GLN A 1 107 ? -19.611 11.953 17.091 1.00 86.94 107 GLN A CA 1
ATOM 887 C C . GLN A 1 107 ? -20.538 13.118 16.729 1.00 86.94 107 GLN A C 1
ATOM 889 O O . GLN A 1 107 ? -21.748 13.015 16.924 1.00 86.94 107 GLN A O 1
ATOM 894 N N . LEU A 1 108 ? -19.995 14.202 16.163 1.00 88.88 108 LEU A N 1
ATOM 895 C CA . LEU A 1 108 ? -20.779 15.373 15.756 1.00 88.88 108 LEU A CA 1
ATOM 896 C C . LEU A 1 108 ? -21.795 15.054 14.654 1.00 88.88 108 LEU A C 1
ATOM 898 O O . LEU A 1 108 ? -22.903 15.587 14.666 1.00 88.88 108 LEU A O 1
ATOM 902 N N . LYS A 1 109 ? -21.444 14.167 13.719 1.00 88.00 109 LYS A N 1
ATOM 903 C CA . LYS A 1 109 ? -22.330 13.743 12.624 1.00 88.00 109 LYS A CA 1
ATOM 904 C C . LYS A 1 109 ? -23.265 12.587 13.000 1.00 88.00 109 LYS A C 1
ATOM 906 O O . LYS A 1 109 ? -24.024 12.119 12.156 1.00 88.00 109 LYS A O 1
ATOM 911 N N . GLY A 1 110 ? -23.247 12.139 14.256 1.00 83.31 110 GLY A N 1
ATOM 912 C CA . GLY A 1 110 ? -24.149 11.098 14.748 1.00 83.31 110 GLY A CA 1
ATOM 913 C C . GLY A 1 110 ? -23.792 9.682 14.289 1.00 83.31 110 GLY A C 1
ATOM 914 O O . GLY A 1 110 ? -24.645 8.793 14.333 1.00 83.31 110 GLY A O 1
ATOM 915 N N . PHE A 1 111 ? -22.544 9.435 13.884 1.00 78.25 111 PHE A N 1
ATOM 916 C CA . PHE A 1 111 ? -22.041 8.073 13.726 1.00 78.25 111 PHE A CA 1
ATOM 917 C C . PHE A 1 111 ? -21.907 7.460 15.140 1.00 78.25 111 PHE A C 1
ATOM 919 O O . PHE A 1 111 ? -21.016 7.826 15.900 1.00 78.25 111 PHE A O 1
ATOM 926 N N . GLY A 1 112 ? -22.865 6.612 15.545 1.00 62.00 112 GLY A N 1
ATOM 927 C CA . GLY A 1 112 ? -22.976 6.067 16.915 1.00 62.00 112 GLY A CA 1
ATOM 928 C C . GLY A 1 112 ? -21.858 5.098 17.356 1.00 62.00 112 GLY A C 1
ATOM 929 O O . GLY A 1 112 ? -20.898 4.862 16.635 1.00 62.00 112 GLY A O 1
ATOM 930 N N . ASN A 1 113 ? -21.991 4.495 18.548 1.00 58.34 113 ASN A N 1
ATOM 931 C CA . ASN A 1 113 ? -21.115 3.398 19.006 1.00 58.34 113 ASN A CA 1
ATOM 932 C C . ASN A 1 113 ? -21.557 2.062 18.388 1.00 58.34 113 ASN A C 1
ATOM 934 O O . ASN A 1 113 ? -22.759 1.796 18.290 1.00 58.34 113 ASN A O 1
ATOM 938 N N . PHE A 1 114 ? -20.610 1.210 17.987 1.00 53.66 114 PHE A N 1
ATOM 939 C CA . PHE A 1 114 ? -20.902 0.021 17.181 1.00 53.66 114 PHE A CA 1
ATOM 940 C C . PHE A 1 114 ? -20.484 -1.275 17.875 1.00 53.66 114 PHE A C 1
ATOM 942 O O . PHE A 1 114 ? -19.399 -1.369 18.435 1.00 53.66 114 PHE A O 1
ATOM 949 N N . ASN A 1 115 ? -21.371 -2.273 17.827 1.00 50.84 115 ASN A N 1
ATOM 950 C CA . ASN A 1 115 ? -21.189 -3.567 18.492 1.00 50.84 115 ASN A CA 1
ATOM 951 C C . ASN A 1 115 ? -20.629 -4.662 17.555 1.00 50.84 115 ASN A C 1
ATOM 953 O O . ASN A 1 115 ? -20.350 -5.760 18.027 1.00 50.84 115 ASN A O 1
ATOM 957 N N . ASP A 1 116 ? -20.489 -4.394 16.247 1.00 60.97 116 ASP A N 1
ATOM 958 C CA . ASP A 1 116 ? -19.968 -5.333 15.239 1.00 60.97 116 ASP A CA 1
ATOM 959 C C . ASP A 1 116 ? -18.741 -4.734 14.537 1.00 60.97 116 ASP A C 1
ATOM 961 O O . ASP A 1 116 ? -18.776 -3.599 14.062 1.00 60.97 116 ASP A O 1
ATOM 965 N N . VAL A 1 117 ? -17.666 -5.518 14.468 1.00 60.50 117 VAL A N 1
ATOM 966 C CA . VAL A 1 117 ? -16.337 -5.092 14.012 1.00 60.50 117 VAL A CA 1
ATOM 967 C C . VAL A 1 117 ? -16.219 -4.997 12.479 1.00 60.50 117 VAL A C 1
ATOM 969 O O . VAL A 1 117 ? -15.470 -4.174 11.955 1.00 60.50 117 VAL A O 1
ATOM 972 N N . ILE A 1 118 ? -16.967 -5.803 11.716 1.00 61.09 118 ILE A N 1
ATOM 973 C CA . ILE A 1 118 ? -17.014 -5.666 10.246 1.00 61.09 118 ILE A CA 1
ATOM 974 C C . ILE A 1 118 ? -17.806 -4.406 9.884 1.00 61.09 118 ILE A C 1
ATOM 976 O O . ILE A 1 118 ? -17.421 -3.661 8.978 1.00 61.09 118 ILE A O 1
ATOM 980 N N . VAL A 1 119 ? -18.878 -4.141 10.632 1.00 64.00 119 VAL A N 1
ATOM 981 C CA . VAL A 1 119 ? -19.650 -2.898 10.534 1.00 64.00 119 VAL A CA 1
ATOM 982 C C . VAL A 1 119 ? -18.800 -1.693 10.954 1.00 64.00 119 VAL A C 1
ATOM 984 O O . VAL A 1 119 ? -18.897 -0.640 10.329 1.00 64.00 119 VAL A O 1
ATOM 987 N N . GLU A 1 120 ? -17.923 -1.841 11.950 1.00 69.19 120 GLU A N 1
ATOM 988 C CA . GLU A 1 120 ? -16.953 -0.810 12.345 1.00 69.19 120 GLU A CA 1
ATOM 989 C C . GLU A 1 120 ? -16.002 -0.450 11.193 1.00 69.19 120 GLU A C 1
ATOM 991 O O . GLU A 1 120 ? -15.813 0.737 10.919 1.00 69.19 120 GLU A O 1
ATOM 996 N N . TYR A 1 121 ? -15.493 -1.440 10.441 1.00 73.75 121 TYR A N 1
ATOM 997 C CA . TYR A 1 121 ? -14.644 -1.163 9.276 1.00 73.75 121 TYR A CA 1
ATOM 998 C C . TYR A 1 121 ? -15.353 -0.373 8.183 1.00 73.75 121 TYR A C 1
ATOM 1000 O O . TYR A 1 121 ? -14.844 0.647 7.707 1.00 73.75 121 TYR A O 1
ATOM 1008 N N . GLN A 1 122 ? -16.529 -0.857 7.778 1.00 75.75 122 GLN A N 1
ATOM 1009 C CA . GLN A 1 122 ? -17.320 -0.215 6.733 1.00 75.75 122 GLN A CA 1
ATOM 1010 C C . GLN A 1 122 ? -17.651 1.224 7.125 1.00 75.75 122 GLN A C 1
ATOM 1012 O O . GLN A 1 122 ? -17.499 2.126 6.308 1.00 75.75 122 GLN A O 1
ATOM 1017 N N . ARG A 1 123 ? -17.973 1.462 8.399 1.00 78.56 123 ARG A N 1
ATOM 1018 C CA . ARG A 1 123 ? -18.304 2.797 8.897 1.00 78.56 123 ARG A CA 1
ATOM 1019 C C . ARG A 1 123 ? -17.107 3.728 9.003 1.00 78.56 123 ARG A C 1
ATOM 1021 O O . ARG A 1 123 ? -17.243 4.891 8.642 1.00 78.56 123 ARG A O 1
ATOM 1028 N N . LEU A 1 124 ? -15.927 3.268 9.433 1.00 86.75 124 LEU A N 1
ATOM 1029 C CA . LEU A 1 124 ? -14.739 4.130 9.389 1.00 86.75 124 LEU A CA 1
ATOM 1030 C C . LEU A 1 124 ? -14.406 4.517 7.946 1.00 86.75 124 LEU A C 1
ATOM 1032 O O . LEU A 1 124 ? -14.068 5.670 7.684 1.00 86.75 124 LEU A O 1
ATOM 1036 N N . ARG A 1 125 ? -14.536 3.576 7.004 1.00 89.00 125 ARG A N 1
ATOM 1037 C CA . ARG A 1 125 ? -14.359 3.876 5.582 1.00 89.00 125 ARG A CA 1
ATOM 1038 C C . ARG A 1 125 ? -15.389 4.896 5.094 1.00 89.00 125 ARG A C 1
ATOM 1040 O O . ARG A 1 125 ? -14.995 5.853 4.441 1.00 89.00 125 ARG A O 1
ATOM 1047 N N . GLU A 1 126 ? -16.659 4.742 5.464 1.00 87.38 126 GLU A N 1
ATOM 1048 C CA . GLU A 1 126 ? -17.726 5.706 5.161 1.00 87.38 126 GLU A CA 1
ATOM 1049 C C . GLU A 1 126 ? -17.432 7.099 5.731 1.00 87.38 126 GLU A C 1
ATOM 1051 O O . GLU A 1 126 ? -17.592 8.079 5.014 1.00 87.38 126 GLU A O 1
ATOM 1056 N N . ILE A 1 127 ? -16.955 7.198 6.977 1.00 90.19 127 ILE A N 1
ATOM 1057 C CA . ILE A 1 127 ? -16.568 8.474 7.602 1.00 90.19 127 ILE A CA 1
ATOM 1058 C C . ILE A 1 127 ? -15.404 9.118 6.840 1.00 90.19 127 ILE A C 1
ATOM 1060 O O . ILE A 1 127 ? -15.431 10.308 6.540 1.00 90.19 127 ILE A O 1
ATOM 1064 N N . ILE A 1 128 ? -14.370 8.340 6.514 1.00 91.69 128 ILE A N 1
ATOM 1065 C CA . ILE A 1 128 ? -13.209 8.841 5.771 1.00 91.69 128 ILE A CA 1
ATOM 1066 C C . ILE A 1 128 ? -13.611 9.281 4.362 1.00 91.69 128 ILE A C 1
ATOM 1068 O O . ILE A 1 128 ? -13.143 10.309 3.883 1.00 91.69 128 ILE A O 1
ATOM 1072 N N . ASP A 1 129 ? -14.493 8.540 3.699 1.00 89.12 129 ASP A N 1
ATOM 1073 C CA . ASP A 1 129 ? -14.970 8.897 2.368 1.00 89.12 129 ASP A CA 1
ATOM 1074 C C . ASP A 1 129 ? -15.979 10.065 2.410 1.00 89.12 129 ASP A C 1
ATOM 1076 O O . ASP A 1 129 ? -16.060 10.816 1.438 1.00 89.12 129 ASP A O 1
ATOM 1080 N N . SER A 1 130 ? -16.681 10.300 3.530 1.00 88.88 130 SER A N 1
ATOM 1081 C CA . SER A 1 130 ? -17.595 11.442 3.694 1.00 88.88 130 SER A CA 1
ATOM 1082 C C . SER A 1 130 ? -16.875 12.772 3.898 1.00 88.88 130 SER A C 1
ATOM 1084 O O . SER A 1 130 ? -17.396 13.806 3.490 1.00 88.88 130 SER A O 1
ATOM 1086 N N . ILE A 1 131 ? -15.689 12.765 4.515 1.00 90.75 131 ILE A N 1
ATOM 1087 C CA . ILE A 1 131 ? -14.889 13.985 4.708 1.00 90.75 131 ILE A CA 1
ATOM 1088 C C . ILE A 1 131 ? -14.064 14.359 3.475 1.00 90.75 131 ILE A C 1
ATOM 1090 O O . ILE A 1 131 ? -13.551 15.473 3.406 1.00 90.75 131 ILE A O 1
ATOM 1094 N N . LYS A 1 132 ? -13.903 13.449 2.508 1.00 86.69 132 LYS A N 1
ATOM 1095 C CA . LYS A 1 132 ? -13.075 13.694 1.326 1.00 86.69 132 LYS A CA 1
ATOM 1096 C C . LYS A 1 132 ? -13.778 14.621 0.327 1.00 86.69 132 LYS A C 1
ATOM 1098 O O . LYS A 1 132 ? -14.933 14.384 -0.034 1.00 86.69 132 LYS A O 1
ATOM 1103 N N . PRO A 1 133 ? -13.073 15.630 -0.205 1.00 82.25 133 PRO A N 1
ATOM 1104 C CA . PRO A 1 133 ? -13.580 16.412 -1.325 1.00 82.25 133 PRO A CA 1
ATOM 1105 C C . PRO A 1 133 ? -13.658 15.559 -2.599 1.00 82.25 133 PRO A C 1
ATOM 1107 O O . PRO A 1 133 ? -12.804 14.703 -2.852 1.00 82.25 133 PRO A O 1
ATOM 1110 N N . LYS A 1 134 ? -14.683 15.781 -3.433 1.00 78.00 134 LYS A N 1
ATOM 1111 C CA . LYS A 1 134 ? -14.814 15.047 -4.700 1.00 78.00 134 LYS A CA 1
ATOM 1112 C C . LYS A 1 134 ? -13.862 15.635 -5.734 1.00 78.00 134 LYS A C 1
ATOM 1114 O O . LYS A 1 134 ? -13.612 16.834 -5.759 1.00 78.00 134 LYS A O 1
ATOM 1119 N N . LYS A 1 135 ? -13.402 14.803 -6.674 1.00 71.38 135 LYS A N 1
ATOM 1120 C CA . LYS A 1 135 ? -12.480 15.229 -7.744 1.00 71.38 135 LYS A CA 1
ATOM 1121 C C . LYS A 1 135 ? -13.015 16.399 -8.587 1.00 71.38 135 LYS A C 1
ATOM 1123 O O . LYS A 1 135 ? -12.230 17.180 -9.094 1.00 71.38 135 LYS A O 1
ATOM 1128 N N . ILE A 1 136 ? -14.337 16.536 -8.724 1.00 65.75 136 ILE A N 1
ATOM 1129 C CA . ILE A 1 136 ? -14.968 17.651 -9.456 1.00 65.75 136 ILE A CA 1
ATOM 1130 C C . ILE A 1 136 ? -14.881 18.995 -8.711 1.00 65.75 136 ILE A C 1
ATOM 1132 O O . ILE A 1 136 ? -15.045 20.055 -9.315 1.00 65.75 136 ILE A O 1
ATOM 1136 N N . ASP A 1 137 ? -14.610 18.952 -7.407 1.00 63.09 137 ASP A N 1
ATOM 1137 C CA . ASP A 1 137 ? -14.523 20.128 -6.545 1.00 63.09 137 ASP A CA 1
ATOM 1138 C C . ASP A 1 137 ? -13.099 20.715 -6.510 1.00 63.09 137 ASP A C 1
ATOM 1140 O O . ASP A 1 137 ? -12.885 21.731 -5.845 1.00 63.09 137 ASP A O 1
ATOM 1144 N N . ILE A 1 138 ? -12.131 20.085 -7.201 1.00 64.81 138 ILE A N 1
ATOM 1145 C CA . ILE A 1 138 ? -10.692 20.327 -7.035 1.00 64.81 138 ILE A CA 1
ATOM 1146 C C . ILE A 1 138 ? -9.962 20.384 -8.384 1.00 64.81 138 ILE A C 1
ATOM 1148 O O . ILE A 1 138 ? -10.126 19.511 -9.232 1.00 64.81 138 ILE A O 1
ATOM 1152 N N . GLU A 1 139 ? -9.098 21.387 -8.545 1.00 57.56 139 GLU A N 1
ATOM 1153 C CA . GLU A 1 139 ? -8.204 21.562 -9.704 1.00 57.56 139 GLU A CA 1
ATOM 1154 C C . GLU A 1 139 ? -6.720 21.301 -9.352 1.00 57.56 139 GLU A C 1
ATOM 1156 O O . GLU A 1 139 ? -5.836 21.561 -10.162 1.00 57.56 139 GLU A O 1
ATOM 1161 N N . ASP A 1 140 ? -6.435 20.777 -8.152 1.00 66.81 140 ASP A N 1
ATOM 1162 C CA . ASP A 1 140 ? -5.098 20.754 -7.538 1.00 66.81 140 ASP A CA 1
ATOM 1163 C C . ASP A 1 140 ? -4.610 19.338 -7.146 1.00 66.81 140 ASP A C 1
ATOM 1165 O O . ASP A 1 140 ? -5.383 18.459 -6.749 1.00 66.81 140 ASP A O 1
ATOM 1169 N N . PHE A 1 141 ? -3.290 19.142 -7.193 1.00 69.31 141 PHE A N 1
ATOM 1170 C CA . PHE A 1 141 ? -2.562 17.966 -6.714 1.00 69.31 141 PHE A CA 1
ATOM 1171 C C . PHE A 1 141 ? -2.673 17.755 -5.196 1.00 69.31 141 PHE A C 1
ATOM 1173 O O . PHE A 1 141 ? -2.438 16.637 -4.734 1.00 69.31 141 PHE A O 1
ATOM 1180 N N . GLN A 1 142 ? -3.074 18.777 -4.427 1.00 78.38 142 GLN A N 1
ATOM 1181 C CA . GLN A 1 142 ? -3.314 18.673 -2.977 1.00 78.38 142 GLN A CA 1
ATOM 1182 C C . GLN A 1 142 ? -4.282 17.534 -2.600 1.00 78.38 142 GLN A C 1
ATOM 1184 O O . GLN A 1 142 ? -4.158 16.952 -1.522 1.00 78.38 142 GLN A O 1
ATOM 1189 N N . LEU A 1 143 ? -5.208 17.157 -3.494 1.00 82.38 143 LEU A N 1
ATOM 1190 C CA . LEU A 1 143 ? -6.096 16.008 -3.275 1.00 82.38 143 LEU A CA 1
ATOM 1191 C C . LEU A 1 143 ? -5.332 14.693 -3.103 1.00 82.38 143 LEU A C 1
ATOM 1193 O O . LEU A 1 143 ? -5.697 13.877 -2.261 1.00 82.38 143 LEU A O 1
ATOM 1197 N N . ASN A 1 144 ? -4.276 14.487 -3.894 1.00 83.88 144 ASN A N 1
ATOM 1198 C CA . ASN A 1 144 ? -3.497 13.252 -3.851 1.00 83.88 144 ASN A CA 1
ATOM 1199 C C . ASN A 1 144 ? -2.767 13.105 -2.514 1.00 83.88 144 ASN A C 1
ATOM 1201 O O . ASN A 1 144 ? -2.628 11.989 -2.021 1.00 83.88 144 ASN A O 1
ATOM 1205 N N . ASP A 1 145 ? -2.339 14.218 -1.918 1.00 87.56 145 ASP A N 1
ATOM 1206 C CA . ASP A 1 145 ? -1.683 14.221 -0.611 1.00 87.56 145 ASP A CA 1
ATOM 1207 C C . ASP A 1 145 ? -2.684 13.903 0.507 1.00 87.56 145 ASP A C 1
ATOM 1209 O O . ASP A 1 145 ? -2.471 12.985 1.294 1.00 87.56 145 ASP A O 1
ATOM 1213 N N . ILE A 1 146 ? -3.851 14.555 0.506 1.00 89.31 146 ILE A N 1
ATOM 1214 C CA . ILE A 1 146 ? -4.932 14.258 1.462 1.00 89.31 146 ILE A CA 1
ATOM 1215 C C . ILE A 1 146 ? -5.348 12.789 1.385 1.00 89.31 146 ILE A C 1
ATOM 1217 O O . ILE A 1 146 ? -5.451 12.117 2.410 1.00 89.31 146 ILE A O 1
ATOM 1221 N N . ASP A 1 147 ? -5.560 12.269 0.176 1.00 88.81 147 ASP A N 1
ATOM 1222 C CA . ASP A 1 147 ? -5.878 10.858 -0.020 1.00 88.81 147 ASP A CA 1
ATOM 1223 C C . ASP A 1 147 ? -4.772 9.951 0.529 1.00 88.81 147 ASP A C 1
ATOM 1225 O O . ASP A 1 147 ? -5.062 8.953 1.187 1.00 88.81 147 ASP A O 1
ATOM 1229 N N . CYS A 1 148 ? -3.509 10.296 0.280 1.00 90.31 148 CYS A N 1
ATOM 1230 C CA . CYS A 1 148 ? -2.358 9.553 0.775 1.00 90.31 148 CYS A CA 1
ATOM 1231 C C . CYS A 1 148 ? -2.301 9.550 2.314 1.00 90.31 148 CYS A C 1
ATOM 1233 O O . CYS A 1 148 ? -2.108 8.489 2.908 1.00 90.31 148 CYS A O 1
ATOM 1235 N N . ILE A 1 149 ? -2.527 10.700 2.961 1.00 91.62 149 ILE A N 1
ATOM 1236 C CA . ILE A 1 149 ? -2.581 10.847 4.426 1.00 91.62 149 ILE A CA 1
ATOM 1237 C C . ILE A 1 149 ? -3.699 9.981 5.016 1.00 91.62 149 ILE A C 1
ATOM 1239 O O . ILE A 1 149 ? -3.485 9.266 5.994 1.00 91.62 149 ILE A O 1
ATOM 1243 N N . LEU A 1 150 ? -4.894 10.013 4.422 1.00 92.75 150 LEU A N 1
ATOM 1244 C CA . LEU A 1 150 ? -6.043 9.272 4.942 1.00 92.75 150 LEU A CA 1
ATOM 1245 C C . LEU A 1 150 ? -5.899 7.754 4.750 1.00 92.75 150 LEU A C 1
ATOM 1247 O O . LEU A 1 150 ? -6.282 6.994 5.638 1.00 92.75 150 LEU A O 1
ATOM 1251 N N . GLU A 1 151 ? -5.326 7.289 3.634 1.00 92.81 151 GLU A N 1
ATOM 1252 C CA . GLU A 1 151 ? -5.043 5.856 3.450 1.00 92.81 151 GLU A CA 1
ATOM 1253 C C . GLU A 1 151 ? -3.907 5.372 4.375 1.00 92.81 151 GLU A C 1
ATOM 1255 O O . GLU A 1 151 ? -3.979 4.254 4.894 1.00 92.81 151 GLU A O 1
ATOM 1260 N N . HIS A 1 152 ? -2.897 6.210 4.655 1.00 93.44 152 HIS A N 1
ATOM 12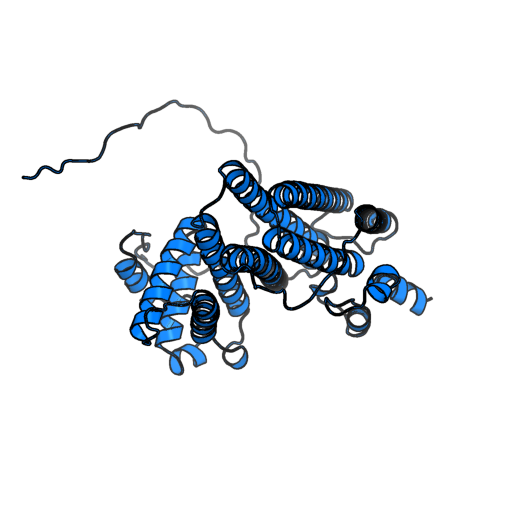61 C CA . HIS A 1 152 ? -1.891 5.921 5.687 1.00 93.44 152 HIS A CA 1
ATOM 1262 C C . HIS A 1 152 ? -2.537 5.764 7.068 1.00 93.44 152 HIS A C 1
ATOM 1264 O O . HIS A 1 152 ? -2.337 4.750 7.740 1.00 93.44 152 HIS A O 1
ATOM 1270 N N . TYR A 1 153 ? -3.383 6.722 7.453 1.00 93.31 153 TYR A N 1
ATOM 1271 C CA . TYR A 1 153 ? -4.116 6.688 8.715 1.00 93.31 153 TYR A CA 1
ATOM 1272 C C . TYR A 1 153 ? -4.954 5.409 8.866 1.00 93.31 153 TYR A C 1
ATOM 1274 O O . TYR A 1 153 ? -4.959 4.788 9.931 1.00 93.31 153 TYR A O 1
ATOM 1282 N N . LEU A 1 154 ? -5.639 4.968 7.804 1.00 93.25 154 LEU A N 1
ATOM 1283 C CA . LEU A 1 154 ? -6.379 3.705 7.829 1.00 93.25 154 LEU A CA 1
ATOM 1284 C C . LEU A 1 154 ? -5.446 2.518 8.105 1.00 93.25 154 LEU A C 1
ATOM 1286 O O . LEU A 1 154 ? -5.778 1.668 8.931 1.00 93.25 154 LEU A O 1
ATOM 1290 N N . CYS A 1 155 ? -4.268 2.468 7.475 1.00 94.12 155 CYS A N 1
ATOM 1291 C CA . CYS A 1 155 ? -3.274 1.429 7.762 1.00 94.12 155 CYS A CA 1
ATOM 1292 C C . CYS A 1 155 ? -2.884 1.426 9.242 1.00 94.12 155 CYS A C 1
ATOM 1294 O O . CYS A 1 155 ? -2.921 0.368 9.871 1.00 94.12 155 CYS A O 1
ATOM 1296 N N . TYR A 1 156 ? -2.562 2.597 9.799 1.00 93.31 156 TYR A N 1
ATOM 1297 C CA . TYR A 1 156 ? -2.237 2.756 11.215 1.00 93.31 156 TYR A CA 1
ATOM 1298 C C . TYR A 1 156 ? -3.375 2.264 12.115 1.00 93.31 156 TYR A C 1
ATOM 1300 O O . TYR A 1 156 ? -3.158 1.443 13.006 1.00 93.31 156 TYR A O 1
ATOM 1308 N N . HIS A 1 157 ? -4.604 2.716 11.863 1.00 91.81 157 HIS A N 1
ATOM 1309 C CA . HIS A 1 157 ? -5.755 2.396 12.699 1.00 91.81 157 HIS A CA 1
ATOM 1310 C C . HIS A 1 157 ? -5.977 0.880 12.806 1.00 91.81 157 HIS A C 1
ATOM 1312 O O . HIS A 1 157 ? -6.052 0.333 13.908 1.00 91.81 157 HIS A O 1
ATOM 1318 N N . TYR A 1 158 ? -6.014 0.173 11.672 1.00 92.62 158 TYR A N 1
ATOM 1319 C CA . TYR A 1 158 ? -6.212 -1.279 11.690 1.00 92.62 158 TYR A CA 1
ATOM 1320 C C . TYR A 1 158 ? -4.982 -2.046 12.152 1.00 92.62 158 TYR A C 1
ATOM 1322 O O . TYR A 1 158 ? -5.123 -3.117 12.742 1.00 92.62 158 TYR A O 1
ATOM 1330 N N . TRP A 1 159 ? -3.782 -1.506 11.937 1.00 94.38 159 TRP A N 1
ATOM 1331 C CA . TRP A 1 159 ? -2.566 -2.066 12.513 1.00 94.38 159 TRP A CA 1
ATOM 1332 C C . TRP A 1 159 ? -2.632 -2.074 14.042 1.00 94.38 159 TRP A C 1
ATOM 1334 O O . TRP A 1 159 ? -2.357 -3.095 14.674 1.00 94.38 159 TRP A O 1
ATOM 1344 N N . VAL A 1 160 ? -3.073 -0.963 14.636 1.00 91.62 160 VAL A N 1
ATOM 1345 C CA . VAL A 1 160 ? -3.301 -0.849 16.076 1.00 91.62 160 VAL A CA 1
ATOM 1346 C C . VAL A 1 160 ? -4.342 -1.871 16.531 1.00 91.62 160 VAL A C 1
ATOM 1348 O O . VAL A 1 160 ? -4.066 -2.620 17.467 1.00 91.62 160 VAL A O 1
ATOM 1351 N N . LEU A 1 161 ? -5.496 -1.979 15.865 1.00 90.81 161 LEU A N 1
ATOM 1352 C CA . LEU A 1 161 ? -6.526 -2.963 16.229 1.00 90.81 161 LEU A CA 1
ATOM 1353 C C . LEU A 1 161 ? -6.015 -4.411 16.159 1.00 90.81 161 LEU A C 1
ATOM 1355 O O . LEU A 1 161 ? -6.199 -5.178 17.106 1.00 90.81 161 LEU A O 1
ATOM 1359 N N . LEU A 1 162 ? -5.308 -4.776 15.087 1.00 93.06 162 LEU A N 1
ATOM 1360 C CA . LEU A 1 162 ? -4.663 -6.083 14.938 1.00 93.06 162 LEU A CA 1
ATOM 1361 C C . LEU A 1 162 ? -3.654 -6.351 16.067 1.00 93.06 162 LEU A C 1
ATOM 1363 O O . LEU A 1 162 ? -3.582 -7.461 16.608 1.00 93.06 162 LEU A O 1
ATOM 1367 N N . ASN A 1 163 ? -2.896 -5.331 16.470 1.00 91.50 163 ASN A N 1
ATOM 1368 C CA . ASN A 1 163 ? -1.937 -5.436 17.562 1.00 91.50 163 ASN A CA 1
ATOM 1369 C C . ASN A 1 163 ? -2.577 -5.556 18.949 1.00 91.50 163 ASN A C 1
ATOM 1371 O O . ASN A 1 163 ? -1.966 -6.170 19.820 1.00 91.50 163 ASN A O 1
ATOM 1375 N N . HIS A 1 164 ? -3.819 -5.120 19.136 1.00 91.25 164 HIS A N 1
ATOM 1376 C CA . HIS A 1 164 ? -4.553 -5.332 20.387 1.00 91.25 164 HIS A CA 1
ATOM 1377 C C . HIS A 1 164 ? -5.187 -6.727 20.505 1.00 91.25 164 HIS A C 1
ATOM 1379 O O . HIS A 1 164 ? -5.539 -7.140 21.610 1.00 91.25 164 HIS A O 1
ATOM 1385 N N . LEU A 1 165 ? -5.311 -7.485 19.407 1.00 92.12 165 LEU A N 1
ATOM 1386 C CA . LEU A 1 165 ? -5.858 -8.844 19.470 1.00 92.12 165 LEU A CA 1
ATOM 1387 C C . LEU A 1 165 ? -4.950 -9.792 20.278 1.00 92.12 165 LEU A C 1
ATOM 1389 O O . LEU A 1 165 ? -3.725 -9.748 20.101 1.00 92.12 165 LEU A O 1
ATOM 1393 N N . PRO A 1 166 ? -5.512 -10.699 21.102 1.00 90.44 166 PRO A N 1
ATOM 1394 C CA . PRO A 1 166 ? -4.736 -11.718 21.805 1.00 90.44 166 PRO A CA 1
ATOM 1395 C C . PRO A 1 166 ? -3.950 -12.604 20.832 1.00 90.44 166 PRO A C 1
ATOM 1397 O O . PRO A 1 166 ? -4.509 -13.170 19.893 1.00 90.44 166 PRO A O 1
ATOM 1400 N N . LYS A 1 167 ? -2.642 -12.739 21.056 1.00 92.75 167 LYS A N 1
ATOM 1401 C CA . LYS A 1 167 ? -1.738 -13.551 20.231 1.00 92.75 167 LYS A CA 1
ATOM 1402 C C . LYS A 1 167 ? -0.513 -13.980 21.027 1.00 92.75 167 LYS A C 1
ATOM 1404 O O . LYS A 1 167 ? -0.220 -13.436 22.088 1.00 92.75 167 LYS A O 1
ATOM 1409 N N . SER A 1 168 ? 0.211 -14.973 20.517 1.00 93.81 168 SER A N 1
ATOM 1410 C CA . SER A 1 168 ? 1.481 -15.368 21.123 1.00 93.81 168 SER A CA 1
ATOM 1411 C C . SER A 1 168 ? 2.525 -14.263 20.946 1.00 93.81 168 SER A C 1
ATOM 1413 O O . SER A 1 168 ? 2.581 -13.607 19.904 1.00 93.81 168 SER A O 1
ATOM 1415 N N . LYS A 1 169 ? 3.414 -14.109 21.934 1.00 94.94 169 LYS A N 1
ATOM 1416 C CA . LYS A 1 169 ? 4.532 -13.152 21.876 1.00 94.94 169 LYS A CA 1
ATOM 1417 C C . LYS A 1 169 ? 5.402 -13.343 20.626 1.00 94.94 169 LYS A C 1
ATOM 1419 O O . LYS A 1 169 ? 5.889 -12.375 20.055 1.00 94.94 169 LYS A O 1
ATOM 1424 N N . ALA A 1 170 ? 5.577 -14.590 20.183 1.00 96.19 170 ALA A N 1
ATOM 1425 C CA . ALA A 1 170 ? 6.319 -14.905 18.964 1.00 96.19 170 ALA A CA 1
ATOM 1426 C C . ALA A 1 170 ? 5.622 -14.358 17.706 1.00 96.19 170 ALA A C 1
ATOM 1428 O O . ALA A 1 170 ? 6.274 -13.745 16.863 1.00 96.19 170 ALA A O 1
ATOM 1429 N N . LEU A 1 171 ? 4.300 -14.536 17.590 1.00 95.56 171 LEU A N 1
ATOM 1430 C CA . LEU A 1 171 ? 3.532 -13.999 16.466 1.00 95.56 171 LEU A CA 1
ATOM 1431 C C . LEU A 1 171 ? 3.531 -12.465 16.476 1.00 95.56 171 LEU A C 1
ATOM 1433 O O . LEU A 1 171 ? 3.726 -11.853 15.432 1.00 95.56 171 LEU A O 1
ATOM 1437 N N . GLU A 1 172 ? 3.379 -11.846 17.645 1.00 96.31 172 GLU A N 1
ATOM 1438 C CA . GLU A 1 172 ? 3.456 -10.390 17.807 1.00 96.31 172 GLU A CA 1
ATOM 1439 C C . GLU A 1 172 ? 4.807 -9.822 17.348 1.00 96.31 172 GLU A C 1
ATOM 1441 O O . GLU A 1 172 ? 4.852 -8.885 16.553 1.00 96.31 172 GLU A O 1
ATOM 1446 N N . GLN A 1 173 ? 5.920 -10.423 17.780 1.00 97.44 173 GLN A N 1
ATOM 1447 C CA . GLN A 1 173 ? 7.262 -10.013 17.353 1.00 97.44 173 GLN A CA 1
ATOM 1448 C C . GLN A 1 173 ? 7.449 -10.131 15.838 1.00 97.44 173 GLN A C 1
ATOM 1450 O O . GLN A 1 173 ? 8.043 -9.247 15.221 1.00 97.44 173 GLN A O 1
ATOM 1455 N N . LEU A 1 174 ? 6.938 -11.205 15.229 1.00 98.00 174 LEU A N 1
ATOM 1456 C CA . LEU A 1 174 ? 7.018 -11.395 13.784 1.00 98.00 174 LEU A CA 1
ATOM 1457 C C . LEU A 1 174 ? 6.172 -10.373 13.022 1.00 98.00 174 LEU A C 1
ATOM 1459 O O . LEU A 1 174 ? 6.662 -9.823 12.041 1.00 98.00 174 LEU A O 1
ATOM 1463 N N . LEU A 1 175 ? 4.950 -10.091 13.478 1.00 97.31 175 LEU A N 1
ATOM 1464 C CA . LEU A 1 175 ? 4.086 -9.073 12.878 1.00 97.31 175 LEU A CA 1
ATOM 1465 C C . LEU A 1 175 ? 4.745 -7.689 12.952 1.00 97.31 175 LEU A C 1
ATOM 1467 O O . LEU A 1 175 ? 4.843 -7.006 11.934 1.00 97.31 175 LEU A O 1
ATOM 1471 N N . ASN A 1 176 ? 5.267 -7.293 14.116 1.00 96.12 176 ASN A N 1
ATOM 1472 C CA . ASN A 1 176 ? 5.984 -6.023 14.272 1.00 96.12 176 ASN A CA 1
ATOM 1473 C C . ASN A 1 176 ? 7.217 -5.940 13.357 1.00 96.12 176 ASN A C 1
ATOM 1475 O O . ASN A 1 176 ? 7.489 -4.895 12.766 1.00 96.12 176 ASN A O 1
ATOM 1479 N N . HIS A 1 177 ? 7.937 -7.052 13.186 1.00 97.75 177 HIS A N 1
ATOM 1480 C CA . HIS A 1 177 ? 9.057 -7.125 12.251 1.00 97.75 177 HIS A CA 1
ATOM 1481 C C . HIS A 1 177 ? 8.596 -7.014 10.788 1.00 97.75 177 HIS A C 1
ATOM 1483 O O . HIS A 1 177 ? 9.212 -6.284 10.014 1.00 97.75 177 HIS A O 1
ATOM 1489 N N . GLU A 1 178 ? 7.496 -7.669 10.406 1.00 98.00 178 GLU A N 1
ATOM 1490 C CA . GLU A 1 178 ? 6.897 -7.506 9.077 1.00 98.00 178 GLU A CA 1
ATOM 1491 C C . GLU A 1 178 ? 6.512 -6.048 8.819 1.00 98.00 178 GLU A C 1
ATOM 1493 O O . GLU A 1 178 ? 6.770 -5.550 7.732 1.00 98.00 178 GLU A O 1
ATOM 1498 N N . ASN A 1 179 ? 5.952 -5.344 9.807 1.00 95.56 179 ASN A N 1
ATOM 1499 C CA . ASN A 1 179 ? 5.584 -3.935 9.659 1.00 95.56 179 ASN A CA 1
ATOM 1500 C C . ASN A 1 179 ? 6.793 -3.043 9.352 1.00 95.56 179 ASN A C 1
ATOM 1502 O O . ASN A 1 179 ? 6.718 -2.180 8.483 1.00 95.56 179 ASN A O 1
ATOM 1506 N N . LYS A 1 180 ? 7.929 -3.296 10.010 1.00 95.75 180 LYS A N 1
ATOM 1507 C CA . LYS A 1 180 ? 9.181 -2.596 9.704 1.00 95.75 180 LYS A CA 1
ATOM 1508 C C . LYS A 1 180 ? 9.672 -2.912 8.287 1.00 95.75 180 LYS A C 1
ATOM 1510 O O . LYS A 1 180 ? 9.927 -1.994 7.517 1.00 95.75 180 LYS A O 1
ATOM 1515 N N . ILE A 1 181 ? 9.743 -4.199 7.931 1.00 97.56 181 ILE A N 1
ATOM 1516 C CA . ILE A 1 181 ? 10.184 -4.635 6.594 1.00 97.56 181 ILE A CA 1
ATOM 1517 C C . ILE A 1 181 ? 9.261 -4.083 5.501 1.00 97.56 181 ILE A C 1
ATOM 1519 O O . ILE A 1 181 ? 9.731 -3.728 4.427 1.00 97.56 181 ILE A O 1
ATOM 1523 N N . TRP A 1 182 ? 7.958 -3.982 5.764 1.00 97.25 182 TRP A N 1
ATOM 1524 C CA . TRP A 1 182 ? 6.992 -3.389 4.846 1.00 97.25 182 TRP A 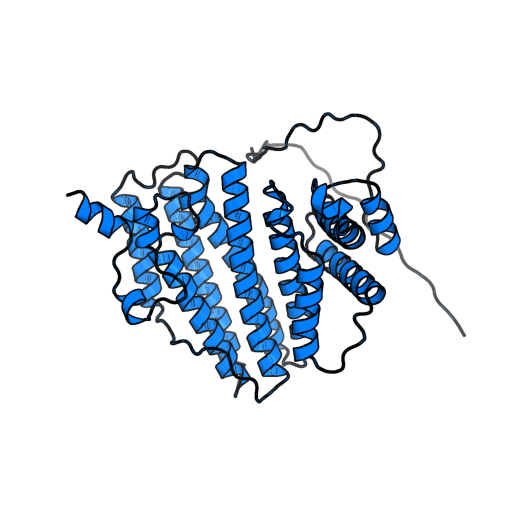CA 1
ATOM 1525 C C . TRP A 1 182 ? 7.308 -1.920 4.547 1.00 97.25 182 TRP A C 1
ATOM 1527 O O . TRP A 1 182 ? 7.298 -1.522 3.383 1.00 97.25 182 TRP A O 1
ATOM 1537 N N . ASN A 1 183 ? 7.622 -1.125 5.572 1.00 94.69 183 ASN A N 1
ATOM 1538 C CA . ASN A 1 183 ? 7.991 0.280 5.394 1.00 94.69 183 ASN A CA 1
ATOM 1539 C C . ASN A 1 183 ? 9.303 0.415 4.607 1.00 94.69 183 ASN A C 1
ATOM 1541 O O . ASN A 1 183 ? 9.381 1.209 3.668 1.00 94.69 183 ASN A O 1
ATOM 1545 N N . ASP A 1 184 ? 10.300 -0.416 4.922 1.00 96.25 184 ASP A N 1
ATOM 1546 C CA . ASP A 1 184 ? 11.570 -0.457 4.190 1.00 96.25 184 ASP A CA 1
ATOM 1547 C C . ASP A 1 184 ? 11.355 -0.848 2.715 1.00 96.25 184 ASP A C 1
ATOM 1549 O O . ASP A 1 184 ? 11.899 -0.211 1.811 1.00 96.25 184 ASP A O 1
ATOM 1553 N N . TYR A 1 185 ? 10.496 -1.838 2.454 1.00 97.50 185 TYR A N 1
ATOM 1554 C CA . TYR A 1 185 ? 10.088 -2.243 1.108 1.00 97.50 185 TYR A CA 1
ATOM 1555 C C . TYR A 1 185 ? 9.390 -1.108 0.348 1.00 97.50 185 TYR A C 1
ATOM 1557 O O . TYR A 1 185 ? 9.773 -0.815 -0.784 1.00 97.50 185 TYR A O 1
ATOM 1565 N N . CYS A 1 186 ? 8.432 -0.413 0.969 1.00 96.38 186 CYS A N 1
ATOM 1566 C CA . CYS A 1 186 ? 7.753 0.730 0.351 1.00 96.38 186 CYS A CA 1
ATOM 1567 C C . CYS A 1 186 ? 8.746 1.830 -0.039 1.00 96.38 186 CYS A C 1
ATOM 1569 O O . CYS A 1 186 ? 8.679 2.356 -1.149 1.00 96.38 186 CYS A O 1
ATOM 1571 N N . ASN A 1 187 ? 9.712 2.137 0.830 1.00 95.94 187 ASN A N 1
ATOM 1572 C CA . ASN A 1 187 ? 10.754 3.120 0.538 1.00 95.94 187 ASN A CA 1
ATOM 1573 C C . ASN A 1 187 ? 11.617 2.707 -0.665 1.00 95.94 187 ASN A C 1
ATOM 1575 O O . ASN A 1 187 ? 11.938 3.548 -1.508 1.00 95.94 187 ASN A O 1
ATOM 1579 N N . ARG A 1 188 ? 11.964 1.417 -0.793 1.00 97.00 188 ARG A N 1
ATOM 1580 C CA . ARG A 1 188 ? 12.701 0.910 -1.965 1.00 97.00 188 ARG A CA 1
ATOM 1581 C C . ARG A 1 188 ? 11.872 0.927 -3.243 1.00 97.00 188 ARG A C 1
ATOM 1583 O O . ARG A 1 188 ? 12.401 1.305 -4.286 1.00 97.00 188 ARG A O 1
ATOM 1590 N N . GLN A 1 189 ? 10.590 0.589 -3.168 1.00 96.81 189 GLN A N 1
ATOM 1591 C CA . GLN A 1 189 ? 9.679 0.677 -4.307 1.00 96.81 189 GLN A CA 1
ATOM 1592 C C . GLN A 1 189 ? 9.515 2.121 -4.785 1.00 96.81 189 GLN A C 1
ATOM 1594 O O . GLN A 1 189 ? 9.625 2.383 -5.977 1.00 96.81 189 GLN A O 1
ATOM 1599 N N . ILE A 1 190 ? 9.336 3.077 -3.868 1.00 96.19 190 ILE A N 1
ATOM 1600 C CA . ILE A 1 190 ? 9.253 4.505 -4.208 1.00 96.19 190 ILE A CA 1
ATOM 1601 C C . ILE A 1 190 ? 10.558 4.979 -4.850 1.00 96.19 190 ILE A C 1
ATOM 1603 O O . ILE A 1 190 ? 10.517 5.686 -5.850 1.00 96.19 190 ILE A O 1
ATOM 1607 N N . LYS A 1 191 ? 11.717 4.564 -4.321 1.00 96.12 191 LYS A N 1
ATOM 1608 C CA . LYS A 1 191 ? 13.017 4.911 -4.912 1.00 96.12 191 LYS A CA 1
ATOM 1609 C C . LYS A 1 191 ? 13.205 4.303 -6.306 1.00 96.12 191 LYS A C 1
ATOM 1611 O O . LYS A 1 191 ? 13.807 4.934 -7.166 1.00 96.12 191 LYS A O 1
ATOM 1616 N N . THR A 1 192 ? 12.680 3.100 -6.528 1.00 95.50 192 THR A N 1
ATOM 1617 C CA . THR A 1 192 ? 12.673 2.449 -7.845 1.00 95.50 192 THR A CA 1
ATOM 1618 C C . THR A 1 192 ? 11.768 3.212 -8.805 1.00 95.50 192 THR A C 1
ATOM 1620 O O . THR A 1 192 ? 12.207 3.592 -9.884 1.00 95.50 192 THR A O 1
ATOM 1623 N N . LEU A 1 193 ? 10.541 3.539 -8.401 1.00 94.69 193 LEU A N 1
ATOM 1624 C CA . LEU A 1 193 ? 9.654 4.372 -9.208 1.00 94.69 193 LEU A CA 1
ATOM 1625 C C . LEU A 1 193 ? 10.316 5.705 -9.576 1.00 94.69 193 LEU A C 1
ATOM 1627 O O . LEU A 1 193 ? 10.275 6.117 -10.732 1.00 94.69 193 LEU A O 1
ATOM 1631 N N . ASP A 1 194 ? 10.953 6.354 -8.605 1.00 93.38 194 ASP A N 1
ATOM 1632 C CA . ASP A 1 194 ? 11.613 7.634 -8.815 1.00 93.38 194 ASP A CA 1
ATOM 1633 C C . ASP A 1 194 ? 12.706 7.541 -9.887 1.00 93.38 194 ASP A C 1
ATOM 1635 O O . ASP A 1 194 ? 12.655 8.265 -10.877 1.00 93.38 194 ASP A O 1
ATOM 1639 N N . ALA A 1 195 ? 13.615 6.570 -9.750 1.00 92.12 195 ALA A N 1
ATOM 1640 C CA . ALA A 1 195 ? 14.756 6.396 -10.645 1.00 92.12 195 ALA A CA 1
ATOM 1641 C C . ALA A 1 195 ? 14.391 5.943 -12.070 1.00 92.12 195 ALA A C 1
ATOM 1643 O O . ALA A 1 195 ? 15.122 6.239 -13.017 1.00 92.12 195 ALA A O 1
ATOM 1644 N N . PHE A 1 196 ? 13.292 5.201 -12.233 1.00 89.69 196 PHE A N 1
ATOM 1645 C CA . PHE A 1 196 ? 12.906 4.620 -13.524 1.00 89.69 196 PHE A CA 1
ATOM 1646 C C . PHE A 1 196 ? 11.790 5.389 -14.243 1.00 89.69 196 PHE A C 1
ATOM 1648 O O . PHE A 1 196 ? 11.679 5.281 -15.470 1.00 89.69 196 PHE A O 1
ATOM 1655 N N . ILE A 1 197 ? 10.983 6.164 -13.508 1.00 89.88 197 ILE A N 1
ATOM 1656 C CA . ILE A 1 197 ? 9.807 6.875 -14.023 1.00 89.88 197 ILE A CA 1
ATOM 1657 C C . ILE A 1 197 ? 9.903 8.379 -13.760 1.00 89.88 197 ILE A C 1
ATOM 1659 O O . ILE A 1 197 ? 9.897 9.152 -14.716 1.00 89.88 197 ILE A O 1
ATOM 1663 N N . CYS A 1 198 ? 9.970 8.810 -12.497 1.00 87.19 198 CYS A N 1
ATOM 1664 C CA . CYS A 1 198 ? 9.775 10.221 -12.140 1.00 87.19 198 CYS A CA 1
ATOM 1665 C C . CYS A 1 198 ? 10.895 11.125 -12.653 1.00 87.19 198 CYS A C 1
ATOM 1667 O O . CYS A 1 198 ? 10.626 12.096 -13.357 1.00 87.19 198 CYS A O 1
ATOM 1669 N N . SER A 1 199 ? 12.146 10.784 -12.375 1.00 82.81 199 SER A N 1
ATOM 1670 C CA . SER A 1 199 ? 13.326 11.565 -12.774 1.00 82.81 199 SER A CA 1
ATOM 1671 C C . SER A 1 199 ? 13.420 11.822 -14.288 1.00 82.81 199 SER A C 1
ATOM 1673 O O . SER A 1 199 ? 14.109 12.729 -14.738 1.00 82.81 199 SER A O 1
ATOM 1675 N N . ARG A 1 200 ? 12.687 11.054 -15.107 1.00 81.81 200 ARG A N 1
ATOM 1676 C CA . ARG A 1 200 ? 12.626 11.200 -16.571 1.00 81.81 200 ARG A CA 1
ATOM 1677 C C . ARG A 1 200 ? 11.564 12.191 -17.060 1.00 81.81 200 ARG A C 1
ATOM 1679 O O . ARG A 1 200 ? 11.540 12.518 -18.242 1.00 81.81 200 ARG A O 1
ATOM 1686 N N . ILE A 1 201 ? 10.660 12.641 -16.188 1.00 81.31 201 ILE A N 1
ATOM 1687 C CA . ILE A 1 201 ? 9.537 13.530 -16.535 1.00 81.31 201 ILE A CA 1
ATOM 1688 C C . ILE A 1 201 ? 9.955 15.011 -16.472 1.00 81.31 201 ILE A C 1
ATOM 1690 O O . ILE A 1 201 ? 9.315 15.856 -17.096 1.00 81.31 201 ILE A O 1
ATOM 1694 N N . GLY A 1 202 ? 11.024 15.343 -15.736 1.00 70.50 202 GLY A N 1
ATOM 1695 C CA . GLY A 1 202 ? 11.589 16.699 -15.649 1.00 70.50 202 GLY A CA 1
ATOM 1696 C C . GLY A 1 202 ? 10.708 17.736 -14.931 1.00 70.50 202 GLY A C 1
ATOM 1697 O O . GLY A 1 202 ? 11.054 18.914 -14.888 1.00 70.50 202 GLY A O 1
ATOM 1698 N N . SER A 1 203 ? 9.568 17.327 -14.362 1.00 82.81 203 SER A N 1
ATOM 1699 C CA . SER A 1 203 ? 8.628 18.203 -13.652 1.00 82.81 203 SER A CA 1
ATOM 1700 C C . SER A 1 203 ? 8.408 17.736 -12.218 1.00 82.81 203 SER A C 1
ATOM 1702 O O . SER A 1 203 ? 7.704 16.756 -11.977 1.00 82.81 203 SER A O 1
ATOM 1704 N N . GLY A 1 204 ? 8.947 18.484 -11.250 1.00 82.75 204 GLY A N 1
ATOM 1705 C CA . GLY A 1 204 ? 8.860 18.127 -9.830 1.00 82.75 204 GLY A CA 1
ATOM 1706 C C . GLY A 1 204 ? 7.427 17.982 -9.300 1.00 82.75 204 GLY A C 1
ATOM 1707 O O . GLY A 1 204 ? 7.172 17.114 -8.469 1.00 82.75 204 GLY A O 1
ATOM 1708 N N . SER A 1 205 ? 6.467 18.770 -9.802 1.00 81.75 205 SER A N 1
ATOM 1709 C CA . SER A 1 205 ? 5.060 18.660 -9.388 1.00 81.75 205 SER A CA 1
ATOM 1710 C C . SER A 1 205 ? 4.397 17.381 -9.904 1.00 81.75 205 SER A C 1
ATOM 1712 O O . SER A 1 205 ? 3.695 16.707 -9.148 1.00 81.75 205 SER A O 1
ATOM 1714 N N . ILE A 1 206 ? 4.660 17.004 -11.160 1.00 85.25 206 ILE A N 1
ATOM 1715 C CA . ILE A 1 206 ? 4.159 15.752 -11.742 1.00 85.25 206 ILE A CA 1
ATOM 1716 C C . ILE A 1 206 ? 4.808 14.554 -11.040 1.00 85.25 206 ILE A C 1
ATOM 1718 O O . ILE A 1 206 ? 4.097 13.633 -10.641 1.00 85.25 206 ILE A O 1
ATOM 1722 N N . CYS A 1 207 ? 6.125 14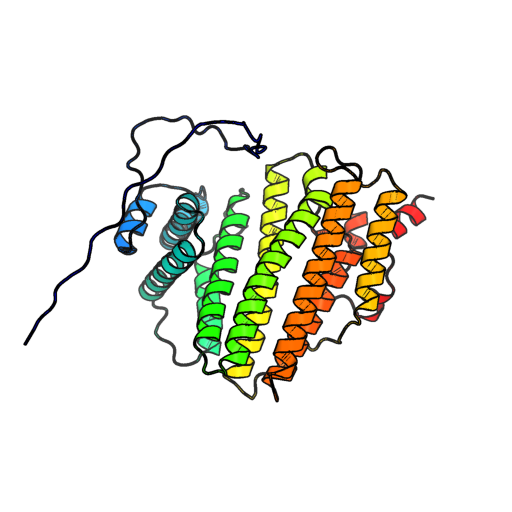.594 -10.813 1.00 87.94 207 CYS A N 1
ATOM 1723 C CA . CYS A 1 207 ? 6.852 13.561 -10.073 1.00 87.94 207 CYS A CA 1
ATOM 1724 C C . CYS A 1 207 ? 6.271 13.355 -8.672 1.00 87.94 207 CYS A C 1
ATOM 1726 O O . CYS A 1 207 ? 5.953 12.229 -8.291 1.00 87.94 207 CYS A O 1
ATOM 1728 N N . ASN A 1 208 ? 6.055 14.444 -7.928 1.00 87.31 208 ASN A N 1
ATOM 1729 C CA . ASN A 1 208 ? 5.454 14.371 -6.601 1.00 87.31 208 ASN A CA 1
ATOM 1730 C C . ASN A 1 208 ? 4.048 13.754 -6.652 1.00 87.31 208 ASN A C 1
ATOM 1732 O O . ASN A 1 208 ? 3.725 12.873 -5.859 1.00 87.31 208 ASN A O 1
ATOM 1736 N N . SER A 1 209 ? 3.224 14.149 -7.627 1.00 87.62 209 SER A N 1
ATOM 1737 C CA . SER A 1 209 ? 1.895 13.562 -7.810 1.00 87.62 209 SER A CA 1
ATOM 1738 C C . SER A 1 209 ? 1.950 12.057 -8.091 1.00 87.62 209 SER A C 1
ATOM 1740 O O . SER A 1 209 ? 1.145 11.309 -7.540 1.00 87.62 209 SER A O 1
ATOM 1742 N N . ILE A 1 210 ? 2.876 11.603 -8.938 1.00 90.69 210 ILE A N 1
ATOM 1743 C CA . ILE A 1 210 ? 3.061 10.181 -9.258 1.00 90.69 210 ILE A CA 1
ATOM 1744 C C . ILE A 1 210 ? 3.483 9.403 -8.008 1.00 90.69 210 ILE A C 1
ATOM 1746 O O . ILE A 1 210 ? 2.887 8.372 -7.697 1.00 90.69 210 ILE A O 1
ATOM 1750 N N . ILE A 1 211 ? 4.442 9.930 -7.242 1.00 92.38 211 ILE A N 1
ATOM 1751 C CA . ILE A 1 211 ? 4.896 9.323 -5.984 1.00 92.38 211 ILE A CA 1
ATOM 1752 C C . ILE A 1 211 ? 3.746 9.218 -4.978 1.00 92.38 211 ILE A C 1
ATOM 1754 O O . ILE A 1 211 ? 3.590 8.174 -4.347 1.00 92.38 211 ILE A O 1
ATOM 1758 N N . LEU A 1 212 ? 2.915 10.255 -4.833 1.00 91.12 212 LEU A N 1
ATOM 1759 C CA . LEU A 1 212 ? 1.757 10.235 -3.932 1.00 91.12 212 LEU A CA 1
ATOM 1760 C C . LEU A 1 212 ? 0.709 9.199 -4.360 1.00 91.12 212 LEU A C 1
ATOM 1762 O O . LEU A 1 212 ? 0.216 8.439 -3.525 1.00 91.12 212 LEU A O 1
ATOM 1766 N N . ILE A 1 213 ? 0.408 9.111 -5.659 1.00 90.69 213 ILE A N 1
ATOM 1767 C CA . ILE A 1 213 ? -0.496 8.086 -6.203 1.00 90.69 213 ILE A CA 1
ATOM 1768 C C . ILE A 1 213 ? 0.058 6.686 -5.921 1.00 90.69 213 ILE A C 1
ATOM 1770 O O . ILE A 1 213 ? -0.676 5.806 -5.472 1.00 90.69 213 ILE A O 1
ATOM 1774 N N . PHE A 1 214 ? 1.356 6.479 -6.126 1.00 94.62 214 PHE A N 1
ATOM 1775 C CA . PHE A 1 214 ? 1.992 5.194 -5.875 1.00 94.62 214 PHE A CA 1
ATOM 1776 C C . PHE A 1 214 ? 2.021 4.828 -4.385 1.00 94.62 214 PHE A C 1
ATOM 1778 O O . PHE A 1 214 ? 1.659 3.712 -4.013 1.00 94.62 214 PHE A O 1
ATOM 1785 N N . ARG A 1 215 ? 2.341 5.780 -3.500 1.00 95.06 215 ARG A N 1
ATOM 1786 C CA . ARG A 1 215 ? 2.238 5.601 -2.040 1.00 95.06 215 ARG A CA 1
ATOM 1787 C C . ARG A 1 215 ? 0.834 5.183 -1.627 1.00 95.06 215 ARG A C 1
ATOM 1789 O O . ARG A 1 215 ? 0.679 4.231 -0.867 1.00 95.06 215 ARG A O 1
ATOM 1796 N N . LYS A 1 216 ? -0.194 5.830 -2.182 1.00 92.94 216 LYS A N 1
ATOM 1797 C CA . LYS A 1 216 ? -1.593 5.454 -1.958 1.00 92.94 216 LYS A CA 1
ATOM 1798 C C . LYS A 1 216 ? -1.868 4.006 -2.379 1.00 92.94 216 LYS A C 1
ATOM 1800 O O . LYS A 1 216 ? -2.577 3.294 -1.668 1.00 92.94 216 LYS A O 1
ATOM 1805 N N . VAL A 1 217 ? -1.323 3.542 -3.506 1.00 94.56 217 VAL A N 1
ATOM 1806 C CA . VAL A 1 217 ? -1.438 2.132 -3.930 1.00 94.56 217 VAL A CA 1
ATOM 1807 C C . VAL A 1 217 ? -0.783 1.202 -2.906 1.00 94.56 217 VAL A C 1
ATOM 1809 O O . VAL A 1 217 ? -1.418 0.239 -2.473 1.00 94.56 217 VAL A O 1
ATOM 1812 N N . LEU A 1 218 ? 0.432 1.515 -2.450 1.00 96.50 218 LEU A N 1
ATOM 1813 C CA . LEU A 1 218 ? 1.126 0.737 -1.420 1.00 96.50 218 LEU A CA 1
ATOM 1814 C C . LEU A 1 218 ? 0.331 0.689 -0.105 1.00 96.50 218 LEU A C 1
ATOM 1816 O O . LEU A 1 218 ? 0.139 -0.393 0.450 1.00 96.50 218 LEU A O 1
ATOM 1820 N N . TYR A 1 219 ? -0.217 1.813 0.360 1.00 95.69 219 TYR A N 1
ATOM 1821 C CA . TYR A 1 219 ? -1.073 1.836 1.550 1.00 95.69 219 TYR A CA 1
ATOM 1822 C C . TYR A 1 219 ? -2.337 0.999 1.370 1.00 95.69 219 TYR A C 1
ATOM 1824 O O . TYR A 1 219 ? -2.654 0.193 2.237 1.00 95.69 219 TYR A O 1
ATOM 1832 N N . ASN A 1 220 ? -3.007 1.069 0.221 1.00 94.38 220 ASN A N 1
ATOM 1833 C CA . ASN A 1 220 ? -4.166 0.211 -0.042 1.00 94.38 220 ASN A CA 1
ATOM 1834 C C . ASN A 1 220 ? -3.812 -1.284 0.005 1.00 94.38 220 ASN A C 1
ATOM 1836 O O . ASN A 1 220 ? -4.560 -2.086 0.568 1.00 94.38 220 ASN A O 1
ATOM 1840 N N . ARG A 1 221 ? -2.651 -1.677 -0.534 1.00 95.94 221 ARG A N 1
ATOM 1841 C CA . ARG A 1 221 ? -2.157 -3.061 -0.429 1.00 95.94 221 ARG A CA 1
ATOM 1842 C C . ARG A 1 221 ? -1.907 -3.453 1.023 1.00 95.94 221 ARG A C 1
ATOM 1844 O O . ARG A 1 221 ? -2.350 -4.520 1.449 1.00 95.94 221 ARG A O 1
ATOM 1851 N N . ARG A 1 222 ? -1.246 -2.583 1.794 1.00 96.56 222 ARG A N 1
ATOM 1852 C CA . ARG A 1 222 ? -0.981 -2.812 3.220 1.00 96.56 222 ARG A CA 1
ATOM 1853 C C . ARG A 1 222 ? -2.269 -2.965 4.012 1.00 96.56 222 ARG A C 1
ATOM 1855 O O . ARG A 1 222 ? -2.407 -3.926 4.764 1.00 96.56 222 ARG A O 1
ATOM 1862 N N . LEU A 1 223 ? -3.206 -2.046 3.811 1.00 95.44 223 LEU A N 1
ATOM 1863 C CA . LEU A 1 223 ? -4.506 -2.037 4.458 1.00 95.44 223 LEU A CA 1
ATOM 1864 C C . LEU A 1 223 ? -5.251 -3.346 4.192 1.00 95.44 223 LEU A C 1
ATOM 1866 O O . LEU A 1 223 ? -5.688 -3.994 5.137 1.00 95.44 223 LEU A O 1
ATOM 1870 N N . ASN A 1 224 ? -5.315 -3.791 2.934 1.00 94.88 224 ASN A N 1
ATOM 1871 C CA . ASN A 1 224 ? -5.942 -5.066 2.582 1.00 94.88 224 ASN A CA 1
ATOM 1872 C C . ASN A 1 224 ? -5.289 -6.250 3.311 1.00 94.88 224 ASN A C 1
ATOM 1874 O O . ASN A 1 224 ? -5.991 -7.086 3.870 1.00 94.88 224 ASN A O 1
ATOM 1878 N N . ILE A 1 225 ? -3.955 -6.306 3.366 1.00 96.31 225 ILE A N 1
ATOM 1879 C CA . ILE A 1 225 ? -3.225 -7.362 4.086 1.00 96.31 225 ILE A CA 1
ATOM 1880 C C . ILE A 1 225 ? -3.564 -7.365 5.583 1.00 96.31 225 ILE A C 1
ATOM 1882 O O . ILE A 1 225 ? -3.786 -8.433 6.157 1.00 96.31 225 ILE A O 1
ATOM 1886 N N . ILE A 1 226 ? -3.585 -6.187 6.215 1.00 96.56 226 ILE A N 1
ATOM 1887 C CA . ILE A 1 226 ? -3.905 -6.041 7.641 1.00 96.56 226 ILE A CA 1
ATOM 1888 C C . ILE A 1 226 ? -5.343 -6.495 7.901 1.00 96.56 226 ILE A C 1
ATOM 1890 O O . ILE A 1 226 ? -5.571 -7.278 8.819 1.00 96.56 226 ILE A O 1
ATOM 1894 N N . LEU A 1 227 ? -6.294 -6.041 7.082 1.00 94.56 227 LEU A N 1
ATOM 1895 C CA . LEU A 1 227 ? -7.717 -6.343 7.235 1.00 94.56 227 LEU A CA 1
ATOM 1896 C C . LEU A 1 227 ? -8.031 -7.823 7.044 1.00 94.56 227 LEU A C 1
ATOM 1898 O O . LEU A 1 227 ? -8.765 -8.386 7.849 1.00 94.56 227 LEU A O 1
ATOM 1902 N N . GLU A 1 228 ? -7.468 -8.463 6.017 1.00 95.56 228 GLU A N 1
ATOM 1903 C CA . GLU A 1 228 ? -7.652 -9.898 5.770 1.00 95.56 228 GLU A CA 1
ATOM 1904 C C . GLU A 1 228 ? -7.226 -10.711 7.004 1.00 95.56 228 GLU A C 1
ATOM 1906 O O . GLU A 1 228 ? -7.981 -11.551 7.493 1.00 95.56 228 GLU A O 1
ATOM 1911 N N . LEU A 1 229 ? -6.054 -10.412 7.583 1.00 95.88 229 LEU A N 1
ATOM 1912 C CA . LEU A 1 229 ? -5.607 -11.082 8.806 1.00 95.88 229 LEU A CA 1
ATOM 1913 C C . LEU A 1 229 ? -6.478 -10.719 10.017 1.00 95.88 229 LEU A C 1
ATOM 1915 O O . LEU A 1 229 ? -6.862 -11.606 10.776 1.00 95.88 229 LEU A O 1
ATOM 1919 N N . TYR A 1 230 ? -6.790 -9.437 10.201 1.00 94.50 230 TYR A N 1
ATOM 1920 C CA . TYR A 1 230 ? -7.610 -8.953 11.308 1.00 94.50 230 TYR A CA 1
ATOM 1921 C C . TYR A 1 230 ? -8.975 -9.648 11.341 1.00 94.50 230 TYR A C 1
ATOM 1923 O O . TYR A 1 230 ? -9.335 -10.244 12.357 1.00 94.50 230 TYR A O 1
ATOM 1931 N N . PHE A 1 231 ? -9.692 -9.666 10.215 1.00 92.81 231 PHE A N 1
ATOM 1932 C CA . PHE A 1 231 ? -10.995 -10.317 10.118 1.00 92.81 231 PHE A CA 1
ATOM 1933 C C . PHE A 1 231 ? -10.914 -11.829 10.287 1.00 92.81 231 PHE A C 1
ATOM 1935 O O . PHE A 1 231 ? -11.764 -12.403 10.964 1.00 92.81 231 PHE A O 1
ATOM 1942 N N . ALA A 1 232 ? -9.884 -12.478 9.743 1.00 94.50 232 ALA A N 1
ATOM 1943 C CA . ALA A 1 232 ? -9.705 -13.915 9.918 1.00 94.50 232 ALA A CA 1
ATOM 1944 C C . ALA A 1 232 ? -9.396 -14.320 11.368 1.00 94.50 232 ALA A C 1
ATOM 1946 O O . ALA A 1 232 ? -9.687 -15.452 11.754 1.00 94.50 232 ALA A O 1
ATOM 1947 N N . LEU A 1 233 ? -8.807 -13.421 12.167 1.00 92.81 233 LEU A N 1
ATOM 1948 C CA . LEU A 1 233 ? -8.520 -13.662 13.583 1.00 92.81 233 LEU A CA 1
ATOM 1949 C C . LEU A 1 233 ? -9.738 -13.451 14.489 1.00 92.81 233 LEU A C 1
ATOM 1951 O O . LEU A 1 233 ? -9.850 -14.137 15.500 1.00 92.81 233 LEU A O 1
ATOM 1955 N N . ILE A 1 234 ? -10.642 -12.527 14.150 1.00 90.88 234 ILE A N 1
ATOM 1956 C CA . ILE A 1 234 ? -11.848 -12.258 14.957 1.00 90.88 234 ILE A CA 1
ATOM 1957 C C . ILE A 1 234 ? -13.082 -13.041 14.488 1.00 90.88 234 ILE A C 1
ATOM 1959 O O . ILE A 1 234 ? -14.049 -13.167 15.235 1.00 90.88 234 ILE A O 1
ATOM 1963 N N . ASN A 1 235 ? -13.075 -13.549 13.253 1.00 89.81 235 ASN A N 1
ATOM 1964 C CA . ASN A 1 235 ? -14.172 -14.306 12.664 1.00 89.81 235 ASN A CA 1
ATOM 1965 C C . ASN A 1 235 ? -13.640 -15.550 11.940 1.00 89.81 235 ASN A C 1
ATOM 1967 O O . ASN A 1 235 ? -13.161 -15.490 10.807 1.00 89.81 235 ASN A O 1
ATOM 1971 N N . GLU A 1 236 ? -13.811 -16.712 12.569 1.00 87.56 236 GLU A N 1
ATOM 1972 C CA . GLU A 1 236 ? -13.371 -18.001 12.020 1.00 87.56 236 GLU A CA 1
ATOM 1973 C C . GLU A 1 236 ? -14.024 -18.355 10.674 1.00 87.56 236 GLU A C 1
ATOM 1975 O O . GLU A 1 236 ? -13.448 -19.121 9.903 1.00 87.56 236 GLU A O 1
ATOM 1980 N N . LYS A 1 237 ? -15.201 -17.789 10.369 1.00 91.31 237 LYS A N 1
ATOM 1981 C CA . LYS A 1 237 ? -15.941 -18.009 9.115 1.00 91.31 237 LYS A CA 1
ATOM 1982 C C . LYS A 1 237 ? -15.623 -16.979 8.032 1.00 91.31 237 LYS A C 1
ATOM 1984 O O . LYS A 1 237 ? -16.250 -17.008 6.975 1.00 91.31 237 LYS A O 1
ATOM 1989 N N . TYR A 1 238 ? -14.705 -16.049 8.284 1.00 93.75 238 TYR A N 1
ATOM 1990 C CA . TYR A 1 238 ? -14.307 -15.064 7.288 1.00 93.75 238 TYR A CA 1
ATOM 1991 C C . TYR A 1 238 ? -13.727 -15.749 6.047 1.00 93.75 238 TYR A C 1
ATOM 1993 O O . TYR A 1 238 ? -12.830 -16.585 6.154 1.00 93.75 238 TYR A O 1
ATOM 2001 N N . THR A 1 239 ? -14.208 -15.363 4.868 1.00 92.81 239 THR A N 1
ATOM 2002 C CA . THR A 1 239 ? -13.707 -15.852 3.582 1.00 92.81 239 THR A CA 1
ATOM 2003 C C . THR A 1 239 ? -13.216 -14.680 2.736 1.00 92.81 239 THR A C 1
ATOM 2005 O O . THR A 1 239 ? -13.980 -13.724 2.561 1.00 92.81 239 THR A O 1
ATOM 2008 N N . PRO A 1 240 ? -12.002 -14.751 2.159 1.00 93.75 240 PRO A N 1
ATOM 2009 C CA . PRO A 1 240 ? -11.513 -13.728 1.243 1.00 93.75 240 PRO A CA 1
ATOM 2010 C C . PRO A 1 240 ? -12.455 -13.565 0.052 1.00 93.75 240 PRO A C 1
ATOM 2012 O O . PRO A 1 240 ? -13.010 -14.545 -0.452 1.00 93.75 240 PRO A O 1
ATOM 2015 N N . LYS A 1 241 ? -12.591 -12.335 -0.451 1.00 91.31 241 LYS A N 1
ATOM 2016 C CA . LYS A 1 241 ? -13.444 -12.045 -1.621 1.00 91.31 241 LYS A CA 1
ATOM 2017 C C . LYS A 1 241 ? -12.979 -12.770 -2.885 1.00 91.31 241 LYS A C 1
ATOM 2019 O O . LYS A 1 241 ? -13.790 -13.114 -3.739 1.00 91.31 241 LYS A O 1
ATOM 2024 N N . GLN A 1 242 ? -11.670 -12.969 -3.012 1.00 94.69 242 GLN A N 1
ATOM 2025 C CA . GLN A 1 242 ? -11.041 -13.603 -4.159 1.00 94.69 242 GLN A CA 1
ATOM 2026 C C . GLN A 1 242 ? -9.886 -14.485 -3.701 1.00 94.69 242 GLN A C 1
ATOM 2028 O O . GLN A 1 242 ? -9.180 -14.158 -2.745 1.00 94.69 242 GLN A O 1
ATOM 2033 N N . THR A 1 243 ? -9.686 -15.591 -4.414 1.00 95.94 243 THR A N 1
ATOM 2034 C CA . THR A 1 243 ? -8.584 -16.518 -4.173 1.00 95.94 243 THR A CA 1
ATOM 2035 C C . THR A 1 243 ? -7.478 -16.342 -5.208 1.00 95.94 243 THR A C 1
ATOM 2037 O O . THR A 1 243 ? -7.730 -16.156 -6.400 1.00 95.94 243 THR A O 1
ATOM 2040 N N . TYR A 1 244 ? -6.238 -16.398 -4.736 1.00 97.75 244 TYR A N 1
ATOM 2041 C CA . TYR A 1 244 ? -5.026 -16.200 -5.521 1.00 97.75 244 TYR A CA 1
ATOM 2042 C C . TYR A 1 244 ? -4.142 -17.447 -5.451 1.00 97.75 244 TYR A C 1
ATOM 2044 O O . TYR A 1 244 ? -4.197 -18.227 -4.500 1.00 97.75 244 TYR A O 1
ATOM 2052 N N . LYS A 1 245 ? -3.323 -17.648 -6.483 1.00 97.19 245 LYS A N 1
ATOM 2053 C CA . LYS A 1 245 ? -2.359 -18.747 -6.577 1.00 97.19 245 LYS A CA 1
ATOM 2054 C C . LYS A 1 245 ? -0.966 -18.270 -6.156 1.00 97.19 245 LYS A C 1
ATOM 2056 O O . LYS A 1 245 ? -0.592 -17.153 -6.529 1.00 97.19 245 LYS A O 1
ATOM 2061 N N . PRO A 1 246 ? -0.191 -19.106 -5.443 1.00 97.62 246 PRO A N 1
ATOM 2062 C CA . PRO A 1 246 ? 1.195 -18.793 -5.128 1.00 97.62 246 PRO A CA 1
ATOM 2063 C C . PRO A 1 246 ? 2.020 -18.635 -6.406 1.00 97.62 246 PRO A C 1
ATOM 2065 O O . PRO A 1 246 ? 1.857 -19.401 -7.358 1.00 97.62 246 PRO A O 1
ATOM 2068 N N . LEU A 1 247 ? 2.936 -17.671 -6.392 1.00 97.88 247 LEU A N 1
ATOM 2069 C CA . LEU A 1 247 ? 3.961 -17.503 -7.418 1.00 97.88 247 LEU A CA 1
ATOM 2070 C C . LEU A 1 247 ? 5.325 -17.883 -6.839 1.00 97.88 247 LEU A C 1
ATOM 2072 O O . LEU A 1 247 ? 5.676 -17.509 -5.719 1.00 97.88 247 LEU A O 1
ATOM 2076 N N . GLU A 1 248 ? 6.090 -18.658 -7.602 1.00 96.44 248 GLU A N 1
ATOM 2077 C CA . GLU A 1 248 ? 7.410 -19.134 -7.189 1.00 96.44 248 GLU A CA 1
ATOM 2078 C C . GLU A 1 248 ? 8.466 -18.027 -7.296 1.00 96.44 248 GLU A C 1
ATOM 2080 O O . GLU A 1 248 ? 8.452 -17.236 -8.240 1.00 96.44 248 GLU A O 1
ATOM 2085 N N . ASN A 1 249 ? 9.443 -18.014 -6.379 1.00 96.25 249 ASN A N 1
ATOM 2086 C CA . ASN A 1 249 ? 10.465 -16.959 -6.324 1.00 96.25 249 ASN A CA 1
ATOM 2087 C C . ASN A 1 249 ? 11.266 -16.814 -7.626 1.00 96.25 249 ASN A C 1
ATOM 2089 O O . ASN A 1 249 ? 11.564 -15.700 -8.050 1.00 96.25 249 ASN A O 1
ATOM 2093 N N . ARG A 1 250 ? 11.535 -17.937 -8.308 1.00 97.12 250 ARG A N 1
ATOM 2094 C CA . ARG A 1 250 ? 12.250 -17.959 -9.593 1.00 97.12 250 ARG A CA 1
ATOM 2095 C C . ARG A 1 250 ? 11.589 -17.099 -10.675 1.00 97.12 250 ARG A C 1
ATOM 2097 O O . ARG A 1 250 ? 12.263 -16.670 -11.605 1.00 97.12 250 ARG A O 1
ATOM 2104 N N . ILE A 1 251 ? 10.276 -16.861 -10.577 1.00 97.62 251 ILE A N 1
ATOM 2105 C CA . ILE A 1 251 ? 9.550 -15.988 -11.505 1.00 97.62 251 ILE A CA 1
ATOM 2106 C C . ILE A 1 251 ? 9.995 -14.540 -11.283 1.00 97.62 251 ILE A C 1
ATOM 2108 O O . ILE A 1 251 ? 10.385 -13.878 -12.237 1.00 97.62 251 ILE A O 1
ATOM 2112 N N . PHE A 1 252 ? 10.024 -14.078 -10.032 1.00 98.00 252 PHE A N 1
ATOM 2113 C CA . PHE A 1 252 ? 10.497 -12.737 -9.684 1.00 98.00 252 PHE A CA 1
ATOM 2114 C C . PHE A 1 252 ? 11.975 -12.563 -10.030 1.00 98.00 252 PHE A C 1
ATOM 2116 O O . PHE A 1 252 ? 12.330 -11.597 -10.694 1.00 98.00 252 PHE A O 1
ATOM 2123 N N . GLU A 1 253 ? 12.830 -13.526 -9.669 1.00 97.50 253 GLU A N 1
ATOM 2124 C CA . GLU A 1 253 ? 14.259 -13.509 -10.024 1.00 97.50 253 GLU A CA 1
ATOM 2125 C C . GLU A 1 253 ? 14.475 -13.361 -11.536 1.00 97.50 253 GLU A C 1
ATOM 2127 O O . GLU A 1 253 ? 15.320 -12.581 -11.971 1.00 97.50 253 GLU A O 1
ATOM 2132 N N . LYS A 1 254 ? 13.684 -14.071 -12.351 1.00 96.44 254 LYS A N 1
ATOM 2133 C CA . LYS A 1 254 ? 13.725 -13.944 -13.810 1.00 96.44 254 LYS A CA 1
ATOM 2134 C C . LYS A 1 254 ? 13.354 -12.533 -14.269 1.00 96.44 254 LYS A C 1
ATOM 2136 O O . LYS A 1 254 ? 14.039 -11.995 -15.136 1.00 96.44 254 LYS A O 1
ATOM 2141 N N . GLU A 1 255 ? 12.295 -11.944 -13.717 1.00 96.06 255 GLU A N 1
ATOM 2142 C CA . GLU A 1 255 ? 11.862 -10.598 -14.107 1.00 96.06 255 GLU A CA 1
ATOM 2143 C C . GLU A 1 255 ? 12.854 -9.512 -13.656 1.00 96.06 255 GLU A C 1
ATOM 2145 O O . GLU A 1 255 ? 13.152 -8.612 -14.440 1.00 96.06 255 GLU A O 1
ATOM 2150 N N . TYR A 1 256 ? 13.457 -9.637 -12.469 1.00 96.62 256 TYR A N 1
ATOM 2151 C CA . TYR A 1 256 ? 14.557 -8.765 -12.040 1.00 96.62 256 TYR A CA 1
ATOM 2152 C C . TYR A 1 256 ? 15.770 -8.878 -12.957 1.00 96.62 256 TYR A C 1
ATOM 2154 O O . TYR A 1 256 ? 16.284 -7.866 -13.426 1.00 96.62 256 TYR A O 1
ATOM 2162 N N . ASN A 1 257 ? 16.208 -10.100 -13.271 1.00 94.75 257 ASN A N 1
ATOM 2163 C CA . ASN A 1 257 ? 17.343 -10.325 -14.167 1.00 94.75 257 ASN A CA 1
ATOM 2164 C C . ASN A 1 257 ? 17.093 -9.761 -15.568 1.00 94.75 257 ASN A C 1
ATOM 2166 O O . ASN A 1 257 ? 18.010 -9.231 -16.194 1.00 94.75 257 ASN A O 1
ATOM 2170 N N . PHE A 1 258 ? 15.854 -9.846 -16.058 1.00 91.44 258 PHE A N 1
ATOM 2171 C CA . PHE A 1 258 ? 15.480 -9.210 -17.315 1.00 91.44 258 PHE A CA 1
ATOM 2172 C C . PHE A 1 258 ? 15.646 -7.689 -17.237 1.00 91.44 258 PHE A C 1
ATOM 2174 O O . PHE A 1 258 ? 16.265 -7.092 -18.118 1.00 91.44 258 PHE A O 1
ATOM 2181 N N . PHE A 1 259 ? 15.118 -7.071 -16.182 1.00 89.69 259 PHE A N 1
ATOM 2182 C CA . PHE A 1 259 ? 15.154 -5.622 -15.998 1.00 89.69 259 PHE A CA 1
ATOM 2183 C C . PHE A 1 259 ? 16.602 -5.121 -15.818 1.00 89.69 259 PHE A C 1
ATOM 2185 O O . PHE A 1 259 ? 17.016 -4.161 -16.463 1.00 89.69 259 PHE A O 1
ATOM 2192 N N . LEU A 1 260 ? 17.429 -5.860 -15.071 1.00 91.62 260 LEU A N 1
ATOM 2193 C CA . LEU A 1 260 ? 18.869 -5.615 -14.941 1.00 91.62 260 LEU A CA 1
ATOM 2194 C C . LEU A 1 260 ? 19.610 -5.724 -16.278 1.00 91.62 260 LEU A C 1
ATOM 2196 O O . LEU A 1 260 ? 20.489 -4.915 -16.556 1.00 91.62 260 LEU A O 1
ATOM 2200 N N . LYS A 1 261 ? 19.270 -6.705 -17.123 1.00 89.50 261 LYS A N 1
ATOM 2201 C CA . LYS A 1 261 ? 19.873 -6.830 -18.457 1.00 89.50 261 LYS A CA 1
ATOM 2202 C C . LYS A 1 261 ? 19.480 -5.660 -19.360 1.00 89.50 261 LYS A C 1
ATOM 2204 O O . LYS A 1 261 ? 20.310 -5.156 -20.106 1.00 89.50 261 LYS A O 1
ATOM 2209 N N . ALA A 1 262 ? 18.235 -5.200 -19.268 1.00 85.00 262 ALA A N 1
ATOM 2210 C CA . ALA A 1 262 ? 17.744 -4.076 -20.056 1.00 85.00 262 ALA A CA 1
ATOM 2211 C C . ALA A 1 262 ? 18.502 -2.762 -19.793 1.00 85.00 262 ALA A C 1
ATOM 2213 O O . ALA A 1 262 ? 18.628 -1.954 -20.713 1.00 85.00 262 ALA A O 1
ATOM 2214 N N . LEU A 1 263 ? 19.033 -2.577 -18.580 1.00 84.94 263 LEU A N 1
ATOM 2215 C CA . LEU A 1 263 ? 19.897 -1.445 -18.225 1.00 84.94 263 LEU A CA 1
ATOM 2216 C C . LEU A 1 263 ? 21.252 -1.456 -18.951 1.00 84.94 263 LEU A C 1
ATOM 2218 O O . LEU A 1 263 ? 21.871 -0.408 -19.081 1.00 84.94 263 LEU A O 1
ATOM 2222 N N . LEU A 1 264 ? 21.722 -2.621 -19.409 1.00 79.25 264 LEU A N 1
ATOM 2223 C CA . LEU A 1 264 ? 23.010 -2.762 -20.100 1.00 79.25 264 LEU A CA 1
ATOM 2224 C C . LEU A 1 264 ? 22.900 -2.539 -21.612 1.00 79.25 264 LEU A C 1
ATOM 2226 O O . LEU A 1 264 ? 23.880 -2.167 -22.249 1.00 79.25 264 LEU A O 1
ATOM 2230 N N . ASP A 1 265 ? 21.721 -2.795 -22.180 1.00 67.19 265 ASP A N 1
ATOM 2231 C CA . ASP A 1 265 ? 21.532 -2.923 -23.628 1.00 67.19 265 ASP A CA 1
ATOM 2232 C C . ASP A 1 265 ? 20.906 -1.676 -24.283 1.00 67.19 265 ASP A C 1
ATOM 2234 O O . ASP A 1 265 ? 20.704 -1.671 -25.498 1.00 67.19 265 ASP A O 1
ATOM 2238 N N . THR A 1 266 ? 20.528 -0.635 -23.522 1.00 64.06 266 THR A N 1
ATOM 2239 C CA . THR A 1 266 ? 19.772 0.500 -24.085 1.00 64.06 266 THR A CA 1
ATOM 2240 C C . THR A 1 266 ? 20.025 1.845 -23.401 1.00 64.06 266 THR A C 1
ATOM 2242 O O . THR A 1 266 ? 19.951 1.938 -22.180 1.00 64.06 266 THR A O 1
ATOM 2245 N N . ASP A 1 267 ? 20.115 2.917 -24.198 1.00 70.62 267 ASP A N 1
ATOM 2246 C CA . ASP A 1 267 ? 20.035 4.316 -23.727 1.00 70.62 267 ASP A CA 1
ATOM 2247 C C . ASP A 1 267 ? 18.625 4.690 -23.226 1.00 70.62 267 ASP A C 1
ATOM 2249 O O . ASP A 1 267 ? 18.375 5.804 -22.776 1.00 70.62 267 ASP A O 1
ATOM 2253 N N . PHE A 1 268 ? 17.665 3.762 -23.301 1.00 72.25 268 PHE A N 1
ATOM 2254 C CA . PHE A 1 268 ? 16.271 3.996 -22.928 1.00 72.25 268 PHE A CA 1
ATOM 2255 C C . PHE A 1 268 ? 16.110 4.428 -21.468 1.00 72.25 268 PHE A C 1
ATOM 2257 O O . PHE A 1 268 ? 15.217 5.219 -21.172 1.00 72.25 268 PHE A O 1
ATOM 2264 N N . TYR A 1 269 ? 16.941 3.902 -20.568 1.00 75.06 269 TYR A N 1
ATOM 2265 C CA . TYR A 1 269 ? 16.925 4.256 -19.147 1.00 75.06 269 TYR A CA 1
ATOM 2266 C C . TYR A 1 269 ? 17.929 5.358 -18.799 1.00 75.06 269 TYR A C 1
ATOM 2268 O O . TYR A 1 269 ? 18.175 5.611 -17.622 1.00 75.06 269 TYR A O 1
ATOM 2276 N N . PHE A 1 270 ? 18.507 6.028 -19.801 1.00 76.50 270 PHE A N 1
ATOM 2277 C CA . PHE A 1 270 ? 19.317 7.207 -19.542 1.00 76.50 270 PHE A CA 1
ATOM 2278 C C . PHE A 1 270 ? 18.497 8.260 -18.783 1.00 76.50 270 PHE A C 1
ATOM 2280 O O . PHE A 1 270 ? 17.309 8.473 -19.046 1.00 76.50 270 PHE A O 1
ATOM 2287 N N . ASN A 1 271 ? 19.148 8.866 -17.798 1.00 77.50 271 ASN A N 1
ATOM 2288 C CA . ASN A 1 271 ? 18.541 9.711 -16.791 1.00 77.50 271 ASN A CA 1
ATOM 2289 C C . ASN A 1 271 ? 19.626 10.626 -16.215 1.00 77.50 271 ASN A C 1
ATOM 2291 O O . ASN A 1 271 ? 20.678 10.135 -15.807 1.00 77.50 271 ASN A O 1
ATOM 2295 N N . ASP A 1 272 ? 19.364 11.930 -16.178 1.00 80.62 272 ASP A N 1
ATOM 2296 C CA . ASP A 1 272 ? 20.328 12.923 -15.693 1.00 80.62 272 ASP A CA 1
ATOM 2297 C C . ASP A 1 272 ? 20.503 12.880 -14.164 1.00 80.62 272 ASP A C 1
ATOM 2299 O O . ASP A 1 272 ? 21.537 13.300 -13.650 1.00 80.62 272 ASP A O 1
ATOM 2303 N N . GLU A 1 273 ? 19.513 12.358 -13.431 1.00 86.88 273 GLU A N 1
ATOM 2304 C CA . GLU A 1 273 ? 19.540 12.289 -11.964 1.00 86.88 273 GLU A CA 1
ATOM 2305 C C . GLU A 1 273 ? 20.159 10.994 -11.427 1.00 86.88 273 GLU A C 1
ATOM 2307 O O . GLU A 1 273 ? 20.701 10.987 -10.324 1.00 86.88 273 GLU A O 1
ATOM 2312 N N . TYR A 1 274 ? 20.071 9.898 -12.186 1.00 90.25 274 TYR A N 1
ATOM 2313 C CA . TYR A 1 274 ? 20.562 8.585 -11.766 1.00 90.25 274 TYR A CA 1
ATOM 2314 C C . TYR A 1 274 ? 21.346 7.914 -12.884 1.00 90.25 274 TYR A C 1
ATOM 2316 O O . TYR A 1 274 ? 20.785 7.545 -13.920 1.00 90.25 274 TYR A O 1
ATOM 2324 N N . SER A 1 275 ? 22.623 7.648 -12.631 1.00 90.38 275 SER A N 1
ATOM 2325 C CA . SER A 1 275 ? 23.446 6.823 -13.511 1.00 90.38 275 SER A CA 1
ATOM 2326 C C . SER A 1 275 ? 22.890 5.398 -13.639 1.00 90.38 275 SER A C 1
ATOM 2328 O O . SER A 1 275 ? 22.175 4.894 -12.769 1.00 90.38 275 SER A O 1
ATOM 2330 N N . LEU A 1 276 ? 23.261 4.695 -14.713 1.00 89.56 276 LEU A N 1
ATOM 2331 C CA . LEU A 1 276 ? 22.857 3.295 -14.915 1.00 89.56 276 LEU A CA 1
ATOM 2332 C C . LEU A 1 276 ? 23.336 2.375 -13.776 1.00 89.56 276 LEU A C 1
ATOM 2334 O O . LEU A 1 276 ? 22.649 1.413 -13.428 1.00 89.56 276 LEU A O 1
ATOM 2338 N N . GLU A 1 277 ? 24.491 2.668 -13.171 1.00 91.06 277 GLU A N 1
ATOM 2339 C CA . GLU A 1 277 ? 25.000 1.921 -12.016 1.00 91.06 277 GLU A CA 1
ATOM 2340 C C . GLU A 1 277 ? 24.131 2.144 -10.771 1.00 91.06 277 GLU A C 1
ATOM 2342 O O . GLU A 1 277 ? 23.780 1.180 -10.086 1.00 91.06 277 GLU A O 1
ATOM 2347 N N . GLU A 1 278 ? 23.706 3.384 -10.517 1.00 94.19 278 GLU A N 1
ATOM 2348 C CA . GLU A 1 278 ? 22.790 3.704 -9.418 1.00 94.19 278 GLU A CA 1
ATOM 2349 C C . GLU A 1 278 ? 21.419 3.063 -9.622 1.00 94.19 278 GLU A C 1
ATOM 2351 O O . GLU A 1 278 ? 20.888 2.453 -8.695 1.00 94.19 278 GLU A O 1
ATOM 2356 N N . GLN A 1 279 ? 20.864 3.118 -10.835 1.00 93.38 279 GLN A N 1
ATOM 2357 C CA . GLN A 1 279 ? 19.600 2.449 -11.161 1.00 93.38 279 GLN A CA 1
ATOM 2358 C C . GLN A 1 279 ? 19.690 0.934 -10.946 1.00 93.38 279 GLN A C 1
ATOM 2360 O O . GLN A 1 279 ? 18.794 0.324 -10.355 1.00 93.38 279 GLN A O 1
ATOM 2365 N N . ARG A 1 280 ? 20.805 0.319 -11.360 1.00 94.25 280 ARG A N 1
ATOM 2366 C CA . ARG A 1 280 ? 21.083 -1.101 -11.119 1.00 94.25 280 ARG A CA 1
ATOM 2367 C C . ARG A 1 280 ? 21.140 -1.411 -9.624 1.00 94.25 280 ARG A C 1
ATOM 2369 O O . ARG A 1 280 ? 20.551 -2.399 -9.186 1.00 94.25 280 ARG A O 1
ATOM 2376 N N . TYR A 1 281 ? 21.829 -0.585 -8.841 1.00 95.88 281 TYR A N 1
ATOM 2377 C CA . TYR A 1 281 ? 21.910 -0.743 -7.390 1.00 95.88 281 TYR A CA 1
ATOM 2378 C C . TYR A 1 281 ? 20.537 -0.601 -6.718 1.00 95.88 281 TYR A C 1
ATOM 2380 O O . TYR A 1 281 ? 20.177 -1.431 -5.884 1.00 95.88 281 TYR A O 1
ATOM 2388 N N . ILE A 1 282 ? 19.739 0.394 -7.117 1.00 96.75 282 ILE A N 1
ATOM 2389 C CA . ILE A 1 282 ? 18.375 0.615 -6.612 1.00 96.75 282 ILE A CA 1
ATOM 2390 C C . ILE A 1 282 ? 17.500 -0.617 -6.862 1.00 96.75 282 IL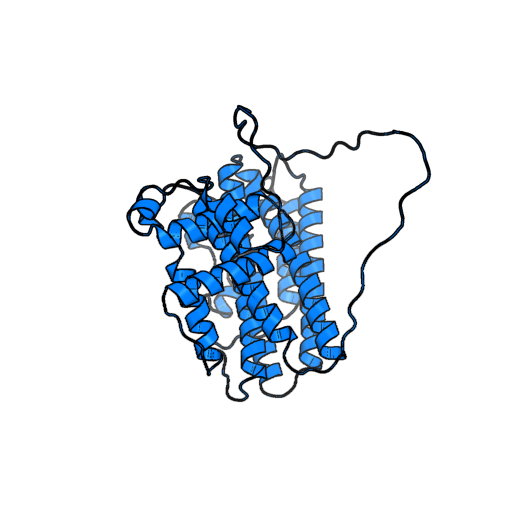E A C 1
ATOM 2392 O O . ILE A 1 282 ? 16.846 -1.095 -5.935 1.00 96.75 282 ILE A O 1
ATOM 2396 N N . LEU A 1 283 ? 17.545 -1.178 -8.073 1.00 96.38 283 LEU A N 1
ATOM 2397 C CA . LEU A 1 283 ? 16.765 -2.362 -8.425 1.00 96.38 283 LEU A CA 1
ATOM 2398 C C . LEU A 1 283 ? 17.191 -3.607 -7.624 1.00 96.38 283 LEU A C 1
ATOM 2400 O O . LEU A 1 283 ? 16.340 -4.368 -7.166 1.00 96.38 283 LEU A O 1
ATOM 2404 N N . LEU A 1 284 ? 18.496 -3.800 -7.396 1.00 97.69 284 LEU A N 1
ATOM 2405 C CA . LEU A 1 284 ? 19.006 -4.886 -6.546 1.00 97.69 284 LEU A CA 1
ATOM 2406 C C . LEU A 1 284 ? 18.559 -4.733 -5.084 1.00 97.69 284 LEU A C 1
ATOM 2408 O O . LEU A 1 284 ? 18.217 -5.720 -4.436 1.00 97.69 284 LEU A O 1
ATOM 2412 N N . GLN A 1 285 ? 18.535 -3.503 -4.568 1.00 98.31 285 GLN A N 1
ATOM 2413 C CA . GLN A 1 285 ? 18.055 -3.208 -3.216 1.00 98.31 285 GLN A CA 1
ATOM 2414 C C . GLN A 1 285 ? 16.546 -3.441 -3.069 1.00 98.31 285 GLN A C 1
ATOM 2416 O O . GLN A 1 285 ? 16.091 -3.911 -2.025 1.00 98.31 285 GLN A O 1
ATOM 2421 N N . GLU A 1 286 ? 15.758 -3.139 -4.100 1.00 98.06 286 GLU A N 1
ATOM 2422 C CA . GLU A 1 286 ? 14.326 -3.438 -4.114 1.00 98.06 286 GLU A CA 1
ATOM 2423 C C . GLU A 1 286 ? 14.073 -4.953 -4.149 1.00 98.06 286 GLU A C 1
ATOM 2425 O O . GLU A 1 286 ? 13.316 -5.454 -3.316 1.00 98.06 286 GLU A O 1
ATOM 2430 N N . GLN A 1 287 ? 14.807 -5.702 -4.982 1.00 98.31 287 GLN A N 1
ATOM 2431 C CA . GLN A 1 287 ? 14.775 -7.169 -4.990 1.00 98.31 287 GLN A CA 1
ATOM 2432 C C . GLN A 1 287 ? 15.132 -7.775 -3.623 1.00 98.31 287 GLN A C 1
ATOM 2434 O O . GLN A 1 287 ? 14.484 -8.719 -3.162 1.00 98.31 287 GLN A O 1
ATOM 2439 N N . GLU A 1 288 ? 16.166 -7.253 -2.961 1.00 98.25 288 GLU A N 1
ATOM 2440 C CA . GLU A 1 288 ? 16.560 -7.691 -1.621 1.00 98.25 288 GLU A CA 1
ATOM 2441 C C . GLU A 1 288 ? 15.418 -7.490 -0.613 1.00 98.25 288 GLU A C 1
ATOM 2443 O O . GLU A 1 288 ? 15.071 -8.411 0.134 1.00 98.25 288 GLU A O 1
ATOM 2448 N N . MET A 1 289 ? 14.783 -6.313 -0.618 1.00 98.00 289 MET A N 1
ATOM 2449 C CA . MET A 1 289 ? 13.671 -6.025 0.290 1.00 98.00 289 MET A CA 1
ATOM 2450 C C . MET A 1 289 ? 12.421 -6.846 -0.025 1.00 98.00 289 MET A C 1
ATOM 2452 O O . MET A 1 289 ? 11.765 -7.317 0.906 1.00 98.00 289 MET A O 1
ATOM 2456 N N . TRP A 1 290 ? 12.126 -7.099 -1.301 1.00 98.50 290 TRP A N 1
ATOM 2457 C CA . TRP A 1 290 ? 11.072 -8.027 -1.706 1.00 98.50 290 TRP A CA 1
ATOM 2458 C C . TRP A 1 290 ? 11.299 -9.428 -1.119 1.00 98.50 290 TRP A C 1
ATOM 2460 O O . TRP A 1 290 ? 10.412 -10.001 -0.477 1.00 98.50 290 TRP A O 1
ATOM 2470 N N . ASN A 1 291 ? 12.516 -9.964 -1.260 1.00 98.50 291 ASN A N 1
ATOM 2471 C CA . ASN A 1 291 ? 12.881 -11.271 -0.713 1.00 98.50 291 ASN A CA 1
ATOM 2472 C C . ASN A 1 291 ? 12.767 -11.302 0.821 1.00 98.50 291 ASN A C 1
ATOM 2474 O O . ASN A 1 291 ? 12.252 -12.270 1.392 1.00 98.50 291 ASN A O 1
ATOM 2478 N N . ASN A 1 292 ? 13.193 -10.231 1.497 1.00 98.44 292 ASN A N 1
ATOM 2479 C CA . ASN A 1 292 ? 13.057 -10.095 2.947 1.00 98.44 292 ASN A CA 1
ATOM 2480 C C . ASN A 1 292 ? 11.586 -10.090 3.384 1.00 98.44 292 ASN A C 1
ATOM 2482 O O . ASN A 1 292 ? 11.233 -10.797 4.336 1.00 98.44 292 ASN A O 1
ATOM 2486 N N . LEU A 1 293 ? 10.719 -9.372 2.660 1.00 98.56 293 LEU A N 1
ATOM 2487 C CA . LEU A 1 293 ? 9.279 -9.343 2.905 1.00 98.56 293 LEU A CA 1
ATOM 2488 C C . LEU A 1 293 ? 8.650 -10.731 2.717 1.00 98.56 293 LEU A C 1
ATOM 2490 O O . LEU A 1 293 ? 7.940 -11.216 3.599 1.00 98.56 293 LEU A O 1
ATOM 2494 N N . MET A 1 294 ? 8.953 -11.429 1.621 1.00 98.56 294 MET A N 1
ATOM 2495 C CA . MET A 1 294 ? 8.445 -12.790 1.396 1.00 98.56 294 MET A CA 1
ATOM 2496 C C . MET A 1 294 ? 8.914 -13.769 2.481 1.00 98.56 294 MET A C 1
ATOM 2498 O O . MET A 1 294 ? 8.138 -14.606 2.953 1.00 98.56 294 MET A O 1
ATOM 2502 N N . ASN A 1 295 ? 10.160 -13.637 2.942 1.00 98.56 295 ASN A N 1
ATOM 2503 C CA . ASN A 1 295 ? 10.709 -14.470 4.006 1.00 98.56 295 ASN A CA 1
ATOM 2504 C C . ASN A 1 295 ? 9.998 -14.252 5.352 1.00 98.56 295 ASN A C 1
ATOM 2506 O O . ASN A 1 295 ? 9.608 -15.229 6.000 1.00 98.56 295 ASN A O 1
ATOM 2510 N N . ILE A 1 296 ? 9.800 -13.001 5.789 1.00 98.62 296 ILE A N 1
ATOM 2511 C CA . ILE A 1 296 ? 9.105 -12.733 7.060 1.00 98.62 296 ILE A CA 1
ATOM 2512 C C . ILE A 1 296 ? 7.640 -13.180 7.000 1.00 98.62 296 ILE A C 1
ATOM 2514 O O . ILE A 1 296 ? 7.163 -13.819 7.941 1.00 98.62 296 ILE A O 1
ATOM 2518 N N . ARG A 1 297 ? 6.963 -12.982 5.862 1.00 98.50 297 ARG A N 1
ATOM 2519 C CA . ARG A 1 297 ? 5.588 -13.461 5.665 1.00 98.50 297 ARG A CA 1
ATOM 2520 C C . ARG A 1 297 ? 5.498 -14.987 5.725 1.00 98.50 297 ARG A C 1
ATOM 2522 O O . ARG A 1 297 ? 4.618 -15.534 6.386 1.00 98.50 297 ARG A O 1
ATOM 2529 N N . ASN A 1 298 ? 6.457 -15.707 5.141 1.00 98.38 298 ASN A N 1
ATOM 2530 C CA . ASN A 1 298 ? 6.537 -17.164 5.280 1.00 98.38 298 ASN A CA 1
ATOM 2531 C C . ASN A 1 298 ? 6.733 -17.603 6.747 1.00 98.38 298 ASN A C 1
ATOM 2533 O O . ASN A 1 298 ? 6.136 -18.584 7.191 1.00 98.38 298 ASN A O 1
ATOM 2537 N N . LYS A 1 299 ? 7.536 -16.873 7.536 1.00 98.56 299 LYS A N 1
ATOM 2538 C CA . LYS A 1 299 ? 7.702 -17.151 8.976 1.00 98.56 299 LYS A CA 1
ATOM 2539 C C . LYS A 1 299 ? 6.398 -16.941 9.751 1.00 98.56 299 LYS A C 1
ATOM 2541 O O . LYS A 1 299 ? 6.070 -17.780 10.589 1.00 98.56 299 LYS A O 1
ATOM 2546 N N . ILE A 1 300 ? 5.642 -15.886 9.451 1.00 98.44 300 ILE A N 1
ATOM 2547 C CA . ILE A 1 300 ? 4.328 -15.624 10.063 1.00 98.44 300 ILE A CA 1
ATOM 2548 C C . ILE A 1 300 ? 3.327 -16.717 9.690 1.00 98.44 300 ILE A C 1
ATOM 2550 O O . ILE A 1 300 ? 2.694 -17.289 10.573 1.00 98.44 300 ILE A O 1
ATOM 2554 N N . SER A 1 301 ? 3.255 -17.098 8.412 1.00 98.31 301 SER A N 1
ATOM 2555 C CA . SER A 1 301 ? 2.388 -18.186 7.935 1.00 98.31 301 SER A CA 1
ATOM 2556 C C . SER A 1 301 ? 2.595 -19.503 8.696 1.00 98.31 301 SER A C 1
ATOM 2558 O O . SER A 1 301 ? 1.642 -20.238 8.960 1.00 98.31 301 SER A O 1
ATOM 2560 N N . LYS A 1 302 ? 3.836 -19.810 9.097 1.00 98.00 302 LYS A N 1
ATOM 2561 C CA . LYS A 1 302 ? 4.154 -20.999 9.907 1.00 98.00 302 LYS A CA 1
ATOM 2562 C C . LYS A 1 302 ? 3.625 -20.925 11.345 1.00 98.00 302 LYS A C 1
ATOM 2564 O O . LYS A 1 302 ? 3.423 -21.977 11.939 1.00 98.00 302 LYS A O 1
ATOM 2569 N N . HIS A 1 303 ? 3.398 -19.725 11.880 1.00 97.38 303 HIS A N 1
ATOM 2570 C CA . HIS A 1 303 ? 2.833 -19.500 13.218 1.00 97.38 303 HIS A CA 1
ATOM 2571 C C . HIS A 1 303 ? 1.305 -19.392 13.219 1.00 97.38 303 HIS A C 1
ATOM 2573 O O . HIS A 1 303 ? 0.682 -19.517 14.271 1.00 97.38 303 HIS A O 1
ATOM 2579 N N . LEU A 1 304 ? 0.697 -19.164 12.056 1.00 96.94 304 LEU A N 1
ATOM 2580 C CA . LEU A 1 304 ? -0.750 -19.178 11.888 1.00 96.94 304 LEU A CA 1
ATOM 2581 C C . LEU A 1 304 ? -1.248 -20.607 11.640 1.00 96.94 304 LEU A C 1
ATOM 2583 O O . LEU A 1 304 ? -0.536 -21.458 11.101 1.00 96.94 304 LEU A O 1
ATOM 2587 N N . THR A 1 305 ? -2.505 -20.869 11.992 1.00 95.12 305 THR A N 1
ATOM 2588 C CA . THR A 1 305 ? -3.191 -22.145 11.733 1.00 95.12 305 THR A CA 1
ATOM 2589 C C . THR A 1 305 ? -4.607 -21.896 11.205 1.00 95.12 305 THR A C 1
ATOM 2591 O O . THR A 1 305 ? -5.078 -20.756 11.198 1.00 95.12 305 THR A O 1
ATOM 2594 N N . GLY A 1 306 ? -5.265 -22.948 10.705 1.00 95.56 306 GLY A N 1
ATOM 2595 C CA . GLY A 1 306 ? -6.663 -22.894 10.268 1.00 95.56 306 GLY A CA 1
ATOM 2596 C C . GLY A 1 306 ? -6.958 -21.792 9.244 1.00 95.56 306 GLY A C 1
ATOM 2597 O O . GLY A 1 306 ? -6.168 -21.549 8.325 1.00 95.56 306 GLY A O 1
ATOM 2598 N N . ASN A 1 307 ? -8.100 -21.121 9.422 1.00 96.56 307 ASN A N 1
ATOM 2599 C CA . ASN A 1 307 ? -8.573 -20.078 8.514 1.00 96.56 307 ASN A CA 1
ATOM 2600 C C . ASN A 1 307 ? -7.619 -18.872 8.445 1.00 96.56 307 ASN A C 1
ATOM 2602 O O . ASN A 1 307 ? -7.290 -18.413 7.355 1.00 96.56 307 ASN A O 1
ATOM 2606 N N . ALA A 1 308 ? -7.080 -18.417 9.582 1.00 96.44 308 ALA A N 1
ATOM 2607 C CA . ALA A 1 308 ? -6.145 -17.290 9.617 1.00 96.44 308 ALA A CA 1
ATOM 2608 C C . ALA A 1 308 ? -4.901 -17.530 8.747 1.00 96.44 308 ALA A C 1
ATOM 2610 O O . ALA A 1 308 ? -4.462 -16.634 8.027 1.00 96.44 308 ALA A O 1
ATOM 2611 N N . LYS A 1 309 ? -4.362 -18.759 8.743 1.00 97.81 309 LYS A N 1
ATOM 2612 C CA . LYS A 1 309 ? -3.250 -19.129 7.853 1.00 97.81 309 LYS A CA 1
ATOM 2613 C C . LYS A 1 309 ? -3.653 -19.080 6.384 1.00 97.81 309 LYS A C 1
ATOM 2615 O O . LYS A 1 309 ? -2.901 -18.557 5.564 1.00 97.81 309 LYS A O 1
ATOM 2620 N N . TYR A 1 310 ? -4.807 -19.656 6.052 1.00 98.12 310 TYR A N 1
ATOM 2621 C CA . TYR A 1 310 ? -5.322 -19.679 4.685 1.00 98.12 310 TYR A CA 1
ATOM 2622 C C . TYR A 1 310 ? -5.496 -18.257 4.134 1.00 98.12 310 TYR A C 1
ATOM 2624 O O . TYR A 1 310 ? -4.954 -17.937 3.076 1.00 98.12 310 TYR A O 1
ATOM 2632 N N . VAL A 1 311 ? -6.160 -17.390 4.898 1.00 98.31 311 VAL A N 1
ATOM 2633 C CA . VAL A 1 311 ? -6.416 -15.991 4.542 1.00 98.31 311 VAL A CA 1
ATOM 2634 C C . VAL A 1 311 ? -5.113 -15.198 4.409 1.00 98.31 311 VAL A C 1
ATOM 2636 O O . VAL A 1 311 ? -4.888 -14.530 3.400 1.00 98.31 311 VAL A O 1
ATOM 2639 N N . TYR A 1 312 ? -4.193 -15.335 5.367 1.00 98.19 312 TYR A N 1
ATOM 2640 C CA . TYR A 1 312 ? -2.895 -14.658 5.319 1.00 98.19 312 TYR A CA 1
ATOM 2641 C C . TYR A 1 312 ? -2.040 -15.091 4.114 1.00 98.19 312 TYR A C 1
ATOM 2643 O O . TYR A 1 312 ? -1.381 -14.270 3.463 1.00 98.19 312 TYR A O 1
ATOM 2651 N N . ASN A 1 313 ? -2.060 -16.384 3.777 1.00 98.56 313 ASN A N 1
ATOM 2652 C CA . ASN A 1 313 ? -1.395 -16.899 2.582 1.00 98.56 313 ASN A CA 1
ATOM 2653 C C . ASN A 1 313 ? -2.025 -16.333 1.311 1.00 98.56 313 ASN A C 1
ATOM 2655 O O . ASN A 1 313 ? -1.299 -15.862 0.442 1.00 98.56 313 ASN A O 1
ATOM 2659 N N . ASN A 1 314 ? -3.355 -16.297 1.234 1.00 98.62 314 ASN A N 1
ATOM 2660 C CA . ASN A 1 314 ? -4.067 -15.714 0.104 1.00 98.62 314 ASN A CA 1
ATOM 2661 C C . ASN A 1 314 ? -3.711 -14.230 -0.109 1.00 98.62 314 ASN A C 1
ATOM 2663 O O . ASN A 1 314 ? -3.400 -13.832 -1.230 1.00 98.62 314 ASN A O 1
ATOM 2667 N N . ALA A 1 315 ? -3.656 -13.434 0.964 1.00 98.31 315 ALA A N 1
ATOM 2668 C CA . ALA A 1 315 ? -3.201 -12.043 0.904 1.00 98.31 315 ALA A CA 1
ATOM 2669 C C . ALA A 1 315 ? -1.734 -11.924 0.440 1.00 98.31 315 ALA A C 1
ATOM 2671 O O . ALA A 1 315 ? -1.385 -11.009 -0.304 1.00 98.31 315 ALA A O 1
ATOM 2672 N N . THR A 1 316 ? -0.875 -12.880 0.817 1.00 98.50 316 THR A N 1
ATOM 2673 C CA . THR A 1 316 ? 0.507 -12.961 0.305 1.00 98.50 316 THR A CA 1
ATOM 2674 C C . THR A 1 316 ? 0.532 -13.234 -1.197 1.00 98.50 316 THR A C 1
ATOM 2676 O O . THR A 1 316 ? 1.293 -12.602 -1.921 1.00 98.50 316 THR A O 1
ATOM 2679 N N . TYR A 1 317 ? -0.308 -14.145 -1.683 1.00 98.56 317 TYR A N 1
ATOM 2680 C CA . TYR A 1 317 ? -0.382 -14.496 -3.103 1.00 98.56 317 TYR A CA 1
ATOM 2681 C C . TYR A 1 317 ? -0.945 -13.355 -3.952 1.00 98.56 317 TYR A C 1
ATOM 2683 O O . TYR A 1 317 ? -0.515 -13.159 -5.088 1.00 98.56 317 TYR A O 1
ATOM 2691 N N . HIS A 1 318 ? -1.862 -12.565 -3.393 1.00 98.12 318 HIS A N 1
ATOM 2692 C CA . HIS A 1 318 ? -2.320 -11.338 -4.031 1.00 98.12 318 HIS A CA 1
ATOM 2693 C C . HIS A 1 318 ? -1.174 -10.329 -4.180 1.00 98.12 318 HIS A C 1
ATOM 2695 O O . HIS A 1 318 ? -0.913 -9.875 -5.291 1.00 98.12 318 HIS A O 1
ATOM 2701 N N . LEU A 1 319 ? -0.428 -10.064 -3.101 1.00 97.88 319 LEU A N 1
ATOM 2702 C CA . LEU A 1 319 ? 0.734 -9.170 -3.128 1.00 97.88 319 LEU A CA 1
ATOM 2703 C C . LEU A 1 319 ? 1.790 -9.628 -4.149 1.00 97.88 319 LEU A C 1
ATOM 2705 O O . LEU A 1 319 ? 2.322 -8.814 -4.895 1.00 97.88 319 LEU A O 1
ATOM 2709 N N . GLN A 1 320 ? 2.052 -10.936 -4.226 1.00 98.38 320 GLN A N 1
ATOM 2710 C CA . GLN A 1 320 ? 2.915 -11.534 -5.250 1.00 98.38 320 GLN A CA 1
ATOM 2711 C C . GLN A 1 320 ? 2.430 -11.228 -6.668 1.00 98.38 320 GLN A C 1
ATOM 2713 O O . GLN A 1 320 ? 3.231 -10.863 -7.526 1.00 98.38 320 GLN A O 1
ATOM 2718 N N . LYS A 1 321 ? 1.126 -11.376 -6.926 1.00 98.12 321 LYS A N 1
ATOM 2719 C CA . LYS A 1 321 ? 0.546 -11.084 -8.239 1.00 98.12 321 LYS A CA 1
ATOM 2720 C C . LYS A 1 321 ? 0.726 -9.609 -8.607 1.00 98.12 321 LYS A C 1
ATOM 2722 O O . LYS A 1 321 ? 1.177 -9.329 -9.712 1.00 98.12 321 LYS A O 1
ATOM 2727 N N . GLN A 1 322 ? 0.414 -8.702 -7.683 1.00 97.44 322 GLN A N 1
ATOM 2728 C CA . GLN A 1 322 ? 0.518 -7.256 -7.895 1.00 97.44 322 GLN A CA 1
ATOM 2729 C C . GLN A 1 322 ? 1.961 -6.827 -8.175 1.00 97.44 322 GLN A C 1
ATOM 2731 O O . GLN A 1 322 ? 2.216 -6.140 -9.157 1.00 97.44 322 GLN A O 1
ATOM 2736 N N . HIS A 1 323 ? 2.922 -7.311 -7.385 1.00 97.69 323 HIS A N 1
ATOM 2737 C CA . HIS A 1 323 ? 4.335 -6.998 -7.614 1.00 97.69 323 HIS A CA 1
ATOM 2738 C C . HIS A 1 323 ? 4.851 -7.551 -8.952 1.00 97.69 323 HIS A C 1
ATOM 2740 O O . HIS A 1 323 ? 5.616 -6.907 -9.664 1.00 97.69 323 HIS A O 1
ATOM 2746 N N . LEU A 1 324 ? 4.396 -8.744 -9.354 1.00 97.75 324 LEU A N 1
ATOM 2747 C CA . LEU A 1 324 ? 4.774 -9.305 -10.653 1.00 97.75 324 LEU A CA 1
ATOM 2748 C C . LEU A 1 324 ? 4.217 -8.483 -11.828 1.00 97.75 324 LEU A C 1
ATOM 2750 O O . LEU A 1 324 ? 4.896 -8.359 -12.849 1.00 97.75 324 LEU A O 1
ATOM 2754 N N . VAL A 1 325 ? 3.006 -7.928 -11.690 1.00 96.94 325 VAL A N 1
ATOM 2755 C CA . VAL A 1 325 ? 2.434 -6.982 -12.662 1.00 96.94 325 VAL A CA 1
ATOM 2756 C C . VAL A 1 325 ? 3.341 -5.756 -12.792 1.00 96.94 325 VAL A C 1
ATOM 2758 O O . VAL A 1 325 ? 3.747 -5.438 -13.907 1.00 96.94 325 VAL A O 1
ATOM 2761 N N . GLU A 1 326 ? 3.758 -5.153 -11.677 1.00 95.50 326 GLU A N 1
ATOM 2762 C CA . GLU A 1 326 ? 4.638 -3.970 -11.671 1.00 95.50 326 GLU A CA 1
ATOM 2763 C C . GLU A 1 326 ? 5.985 -4.239 -12.346 1.00 95.50 326 GLU A C 1
ATOM 2765 O O . GLU A 1 326 ? 6.427 -3.480 -13.213 1.00 95.50 326 GLU A O 1
ATOM 2770 N N . LEU A 1 327 ? 6.620 -5.370 -12.022 1.00 95.38 327 LEU A N 1
ATOM 2771 C CA . LEU A 1 327 ? 7.886 -5.762 -12.643 1.00 95.38 327 LEU A CA 1
ATOM 2772 C C . LEU A 1 327 ? 7.754 -5.990 -14.153 1.00 95.38 327 LEU A C 1
ATOM 2774 O O . LEU A 1 327 ? 8.690 -5.679 -14.896 1.00 95.38 327 LEU A O 1
ATOM 2778 N N . LYS A 1 328 ? 6.625 -6.539 -14.619 1.00 94.75 328 LYS A N 1
ATOM 2779 C CA . LYS A 1 328 ? 6.360 -6.781 -16.049 1.00 94.75 328 LYS A CA 1
ATOM 2780 C C . LYS A 1 328 ? 5.969 -5.521 -16.806 1.00 94.75 328 LYS A C 1
ATOM 2782 O O . LYS A 1 328 ? 6.308 -5.399 -17.983 1.00 94.75 328 LYS A O 1
ATOM 2787 N N . ASN A 1 329 ? 5.304 -4.591 -16.139 1.00 93.44 329 ASN A N 1
ATOM 2788 C CA . ASN A 1 329 ? 4.998 -3.275 -16.680 1.00 93.44 329 ASN A CA 1
ATOM 2789 C C . ASN A 1 329 ? 6.194 -2.314 -16.623 1.00 93.44 329 ASN A C 1
ATOM 2791 O O . ASN A 1 329 ? 6.138 -1.246 -17.237 1.00 93.44 329 ASN A O 1
ATOM 2795 N N . GLU A 1 330 ? 7.269 -2.687 -15.919 1.00 90.19 330 GLU A N 1
ATOM 2796 C CA . GLU A 1 330 ? 8.447 -1.839 -15.685 1.00 90.19 330 GLU A CA 1
ATOM 2797 C C . GLU A 1 330 ? 8.068 -0.543 -14.952 1.00 90.19 330 GLU A C 1
ATOM 2799 O O . GLU A 1 330 ? 8.646 0.508 -15.216 1.00 90.19 330 GLU A O 1
ATOM 2804 N N . TYR A 1 331 ? 7.069 -0.617 -14.059 1.00 90.62 331 TYR A N 1
ATOM 2805 C CA . TYR A 1 331 ? 6.429 0.524 -13.384 1.00 90.62 331 TYR A CA 1
ATOM 2806 C C . TYR A 1 331 ? 5.801 1.568 -14.336 1.00 90.62 331 TYR A C 1
ATOM 2808 O O . TYR A 1 331 ? 5.417 2.664 -13.915 1.00 90.62 331 TYR A O 1
ATOM 2816 N N . GLY A 1 332 ? 5.680 1.255 -15.632 1.00 87.88 332 GLY A N 1
ATOM 2817 C CA . GLY A 1 332 ? 5.191 2.172 -16.660 1.00 87.88 332 GLY A CA 1
ATOM 2818 C C . GLY A 1 332 ? 3.717 2.567 -16.519 1.00 87.88 332 GLY A C 1
ATOM 2819 O O . GLY A 1 332 ? 3.297 3.552 -17.125 1.00 87.88 332 GLY A O 1
ATOM 2820 N N . GLU A 1 333 ? 2.938 1.850 -15.707 1.00 88.25 333 GLU A N 1
ATOM 2821 C CA . GLU A 1 333 ? 1.553 2.179 -15.352 1.00 88.25 333 GLU A CA 1
ATOM 2822 C C . GLU A 1 333 ? 1.415 3.460 -14.526 1.00 88.25 333 GLU A C 1
ATOM 2824 O O . GLU A 1 333 ? 0.346 4.069 -14.514 1.00 88.25 333 GLU A O 1
ATOM 2829 N N . TYR A 1 334 ? 2.494 3.892 -13.876 1.00 88.50 334 TYR A N 1
ATOM 2830 C CA . TYR A 1 334 ? 2.524 5.108 -13.067 1.00 88.50 334 TYR A CA 1
ATOM 2831 C C . TYR A 1 334 ? 3.112 6.308 -13.823 1.00 88.50 334 TYR A C 1
ATOM 2833 O O . TYR A 1 334 ? 3.043 7.437 -13.340 1.00 88.50 334 TYR A O 1
ATOM 2841 N N . GLY A 1 335 ? 3.703 6.077 -14.998 1.00 83.25 335 GLY A N 1
ATOM 2842 C CA . GLY A 1 335 ? 4.367 7.105 -15.794 1.00 83.25 335 GLY A CA 1
ATOM 2843 C C . GLY A 1 335 ? 3.444 7.853 -16.755 1.00 83.25 335 GLY A C 1
ATOM 2844 O O . GLY A 1 335 ? 2.329 7.434 -17.066 1.00 83.25 335 GLY A O 1
ATOM 2845 N N . VAL A 1 336 ? 3.956 8.957 -17.302 1.00 79.94 336 VAL A N 1
ATOM 2846 C CA . VAL A 1 336 ? 3.308 9.675 -18.407 1.00 79.94 336 VAL A CA 1
ATOM 2847 C C . VAL A 1 336 ? 3.673 8.975 -19.713 1.00 79.94 336 VAL A C 1
ATOM 2849 O O . VAL A 1 336 ? 4.748 9.181 -20.272 1.00 79.94 336 VAL A O 1
ATOM 2852 N N . THR A 1 337 ? 2.787 8.098 -20.179 1.00 81.31 337 THR A N 1
ATOM 2853 C CA . THR A 1 337 ? 3.011 7.256 -21.362 1.00 81.31 337 THR A CA 1
ATOM 2854 C C . THR A 1 337 ? 1.964 7.506 -22.446 1.00 81.31 337 THR A C 1
ATOM 2856 O O . THR A 1 337 ? 0.859 7.982 -22.181 1.00 81.31 337 THR A O 1
ATOM 2859 N N . GLY A 1 338 ? 2.312 7.199 -23.700 1.00 82.12 338 GLY A N 1
ATOM 2860 C CA . GLY A 1 338 ? 1.381 7.303 -24.824 1.00 82.12 338 GLY A CA 1
ATOM 2861 C C . GLY A 1 338 ? 0.267 6.253 -24.759 1.00 82.12 338 GLY A C 1
ATOM 2862 O O . GLY A 1 338 ? 0.459 5.155 -24.236 1.00 82.12 338 GLY A O 1
ATOM 2863 N N . ALA A 1 339 ? -0.887 6.553 -25.361 1.00 86.81 339 ALA A N 1
ATOM 2864 C CA . ALA A 1 339 ? -2.058 5.668 -25.348 1.00 86.81 339 ALA A CA 1
ATOM 2865 C C . ALA A 1 339 ? -1.781 4.263 -25.923 1.00 86.81 339 ALA A C 1
ATOM 2867 O O . ALA A 1 339 ? -2.421 3.291 -25.526 1.00 86.81 339 ALA A O 1
ATOM 2868 N N . GLU A 1 340 ? -0.831 4.133 -26.854 1.00 86.19 340 GLU A N 1
ATOM 2869 C CA . GLU A 1 340 ? -0.414 2.833 -27.390 1.00 86.19 340 GLU A CA 1
ATOM 2870 C C . GLU A 1 340 ? 0.335 1.982 -26.362 1.00 86.19 340 GLU A C 1
ATOM 2872 O O . GLU A 1 340 ? 0.097 0.780 -26.296 1.00 86.19 340 GLU A O 1
ATOM 2877 N N . TYR A 1 341 ? 1.186 2.604 -25.539 1.00 87.69 341 TYR A N 1
ATOM 2878 C CA . TYR A 1 341 ? 1.906 1.932 -24.456 1.00 87.69 341 TYR A CA 1
ATOM 2879 C C . TYR A 1 341 ? 0.932 1.471 -23.370 1.00 87.69 341 TYR A C 1
ATOM 2881 O O . TYR A 1 341 ? 0.985 0.323 -22.938 1.00 87.69 341 TYR A O 1
ATOM 2889 N N . GLN A 1 342 ? -0.019 2.331 -22.992 1.00 88.06 342 GLN A N 1
ATOM 2890 C CA . GLN A 1 342 ? -1.001 2.028 -21.946 1.00 88.06 342 GLN A CA 1
ATOM 2891 C C . GLN A 1 342 ? -1.855 0.793 -22.258 1.00 88.06 342 GLN A C 1
ATOM 2893 O O . GLN A 1 342 ? -2.160 0.016 -21.361 1.00 88.06 342 GLN A O 1
ATOM 2898 N N . LYS A 1 343 ? -2.196 0.564 -23.533 1.00 90.75 343 LYS A N 1
ATOM 2899 C CA . LYS A 1 343 ? -2.960 -0.619 -23.974 1.00 90.75 343 LYS A CA 1
ATOM 2900 C C . LYS A 1 343 ? -2.211 -1.945 -23.807 1.00 90.75 343 LYS A C 1
ATOM 2902 O O . LYS A 1 343 ? -2.830 -2.994 -23.939 1.00 90.75 343 LYS A O 1
ATOM 2907 N N . LEU A 1 344 ? -0.896 -1.903 -23.597 1.00 92.69 344 LEU A N 1
ATOM 2908 C CA . LEU A 1 344 ? -0.051 -3.086 -23.435 1.00 92.69 344 LEU A CA 1
ATOM 2909 C C . LEU A 1 344 ? 0.192 -3.437 -21.964 1.00 92.69 344 LEU A C 1
ATOM 2911 O O . LEU A 1 344 ? 0.776 -4.484 -21.692 1.00 92.69 344 LEU A O 1
ATOM 2915 N N . LEU A 1 345 ? -0.203 -2.564 -21.034 1.00 94.06 345 LEU A N 1
ATOM 2916 C CA . LEU A 1 345 ? 0.034 -2.770 -19.612 1.00 94.06 345 LEU A CA 1
ATOM 2917 C C . LEU A 1 345 ? -0.893 -3.841 -19.056 1.00 94.06 345 LEU A C 1
ATOM 2919 O O . LEU A 1 345 ? -2.098 -3.850 -19.311 1.00 94.06 345 LEU A O 1
ATOM 2923 N N . LEU A 1 346 ? -0.313 -4.717 -18.244 1.00 95.50 346 LEU A N 1
ATOM 2924 C CA . LEU A 1 346 ? -1.068 -5.666 -17.448 1.00 95.50 346 LEU A CA 1
ATOM 2925 C C . LEU A 1 346 ? -1.769 -4.927 -16.309 1.00 95.50 346 LEU A C 1
ATOM 2927 O O . LEU A 1 346 ? -1.211 -4.013 -15.703 1.00 95.50 346 LEU A O 1
ATOM 2931 N N . THR A 1 347 ? -2.982 -5.360 -15.990 1.00 93.25 347 THR A N 1
ATOM 2932 C CA . THR A 1 347 ? -3.746 -4.875 -14.837 1.00 93.25 347 THR A CA 1
ATOM 2933 C C . THR A 1 347 ? -3.799 -5.940 -13.745 1.00 93.25 347 THR A C 1
ATOM 2935 O O . THR A 1 347 ? -3.612 -7.130 -14.006 1.00 93.25 347 THR A O 1
ATOM 2938 N N . ASP A 1 348 ? -4.167 -5.554 -12.521 1.00 88.69 348 ASP A N 1
ATOM 2939 C CA . ASP A 1 348 ? -4.396 -6.501 -11.415 1.00 88.69 348 ASP A CA 1
ATOM 2940 C C . ASP A 1 348 ? -5.455 -7.575 -11.747 1.00 88.69 348 ASP A C 1
ATOM 2942 O O . ASP A 1 348 ? -5.444 -8.677 -11.185 1.00 88.69 348 ASP A O 1
ATOM 2946 N N . SER A 1 349 ? -6.353 -7.297 -12.700 1.00 92.38 349 SER A N 1
ATOM 2947 C CA . SER A 1 349 ? -7.378 -8.230 -13.177 1.00 92.38 349 SER A CA 1
ATOM 2948 C C . SER A 1 349 ? -6.889 -9.235 -14.227 1.00 92.38 349 SER A C 1
ATOM 2950 O O . SER A 1 349 ? -7.651 -10.147 -14.551 1.00 92.38 349 SER A O 1
ATOM 2952 N N . CYS A 1 350 ? -5.650 -9.127 -14.727 1.00 95.38 350 CYS A N 1
ATOM 2953 C CA . CYS A 1 350 ? -5.104 -10.059 -15.721 1.00 95.38 350 CYS A CA 1
ATOM 2954 C C . CYS A 1 350 ? -5.144 -11.516 -15.229 1.00 95.38 350 CYS A C 1
ATOM 2956 O O . CYS A 1 350 ? -5.094 -11.807 -14.023 1.00 95.38 350 CYS A O 1
ATOM 2958 N N . SER A 1 351 ? -5.243 -12.462 -16.162 1.00 96.69 351 SER A N 1
ATOM 2959 C CA . SER A 1 351 ? -5.194 -13.885 -15.810 1.00 96.69 351 SER A CA 1
ATOM 2960 C C . SER A 1 351 ? -3.767 -14.310 -15.435 1.00 96.69 351 SER A C 1
ATOM 2962 O O . SER A 1 351 ? -2.796 -13.663 -15.811 1.00 96.69 351 SER A O 1
ATOM 2964 N N . TYR A 1 352 ? -3.603 -15.424 -14.712 1.00 97.50 352 TYR A N 1
ATOM 2965 C CA . TYR A 1 352 ? -2.261 -15.973 -14.457 1.00 97.50 352 TYR A CA 1
ATOM 2966 C C . TYR A 1 352 ? -1.561 -16.412 -15.749 1.00 97.50 352 TYR A C 1
ATOM 2968 O O . TYR A 1 352 ? -0.345 -16.312 -15.845 1.00 97.50 352 TYR A O 1
ATOM 2976 N N . GLU A 1 353 ? -2.315 -16.896 -16.734 1.00 96.62 353 GLU A N 1
ATOM 2977 C CA . GLU A 1 353 ? -1.765 -17.274 -18.035 1.00 96.62 353 GLU A CA 1
ATOM 2978 C C . GLU A 1 353 ? -1.206 -16.052 -18.768 1.00 96.62 353 GLU A C 1
ATOM 2980 O O . GLU A 1 353 ? -0.060 -16.062 -19.209 1.00 96.62 353 GLU A O 1
ATOM 2985 N N . GLU A 1 354 ? -1.986 -14.975 -18.824 1.00 96.12 354 GLU A N 1
ATOM 2986 C CA . GLU A 1 354 ? -1.563 -13.698 -19.391 1.00 96.12 354 GLU A CA 1
ATOM 2987 C C . GLU A 1 354 ? -0.361 -13.130 -18.630 1.00 96.12 354 GLU A C 1
ATOM 2989 O O . GLU A 1 354 ? 0.665 -12.824 -19.232 1.00 96.12 354 GLU A O 1
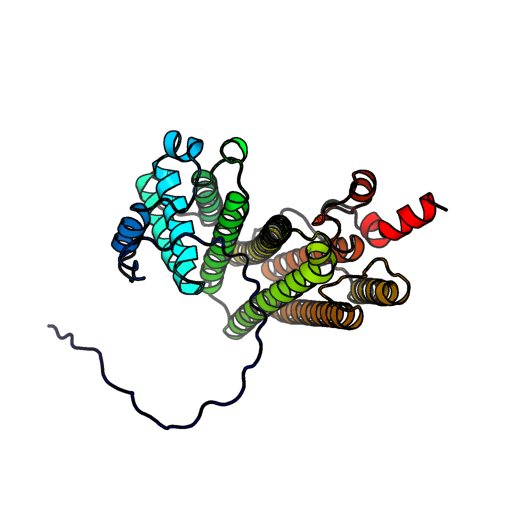ATOM 2994 N N . LEU A 1 355 ? -0.434 -13.084 -17.297 1.00 96.62 355 LEU A N 1
ATOM 2995 C CA . LEU A 1 355 ? 0.646 -12.587 -16.452 1.00 96.62 355 LEU A CA 1
ATOM 2996 C C . LEU A 1 355 ? 1.961 -13.319 -16.732 1.00 96.62 355 LEU A C 1
ATOM 2998 O O . LEU A 1 355 ? 3.001 -12.684 -16.847 1.00 96.62 355 LEU A O 1
ATOM 3002 N N . LEU A 1 356 ? 1.940 -14.645 -16.871 1.00 95.75 356 LEU A N 1
ATOM 3003 C CA . LEU A 1 356 ? 3.160 -15.435 -17.051 1.00 95.75 356 LEU A CA 1
ATOM 3004 C C . LEU A 1 356 ? 3.718 -15.382 -18.481 1.00 95.75 356 LEU A C 1
ATOM 3006 O O . LEU A 1 356 ? 4.936 -15.487 -18.645 1.00 95.75 356 LEU A O 1
ATOM 3010 N N . ASN A 1 357 ? 2.865 -15.185 -19.489 1.00 93.38 357 ASN A N 1
ATOM 3011 C CA . ASN A 1 357 ? 3.237 -15.331 -20.899 1.00 93.38 357 ASN A CA 1
ATOM 3012 C C . ASN A 1 357 ? 3.360 -14.007 -21.670 1.00 93.38 357 ASN A C 1
ATOM 3014 O O . ASN A 1 357 ? 4.018 -13.977 -22.712 1.00 93.38 357 ASN A O 1
ATOM 3018 N N . THR A 1 358 ? 2.770 -12.913 -21.184 1.00 91.25 358 THR A N 1
ATOM 3019 C CA . THR A 1 358 ? 2.805 -11.621 -21.879 1.00 91.25 358 THR A CA 1
ATOM 3020 C C . THR A 1 358 ? 4.223 -11.054 -21.937 1.00 91.25 358 THR A C 1
ATOM 3022 O O . THR A 1 358 ? 4.952 -11.002 -20.937 1.00 91.25 358 THR A O 1
ATOM 3025 N N . LYS A 1 359 ? 4.617 -10.625 -23.144 1.00 89.56 359 LYS A N 1
ATOM 3026 C CA . LYS A 1 359 ? 5.845 -9.857 -23.374 1.00 89.56 359 LYS A CA 1
ATOM 3027 C C . LYS A 1 359 ? 5.704 -8.465 -22.759 1.00 89.56 359 LYS A C 1
ATOM 3029 O O . LYS A 1 359 ? 4.620 -7.897 -22.726 1.00 89.56 359 LYS A O 1
ATOM 3034 N N . ARG A 1 360 ? 6.822 -7.886 -22.334 1.00 89.12 360 ARG A N 1
ATOM 3035 C CA . ARG A 1 360 ? 6.854 -6.530 -21.771 1.00 89.12 360 ARG A CA 1
ATOM 3036 C C . ARG A 1 360 ? 6.415 -5.490 -22.814 1.00 89.12 360 ARG A C 1
ATOM 3038 O O . ARG A 1 360 ? 6.800 -5.641 -23.980 1.00 89.12 360 ARG A O 1
ATOM 3045 N N . PRO A 1 361 ? 5.705 -4.417 -22.417 1.00 88.06 361 PRO A N 1
ATOM 3046 C CA . PRO A 1 361 ? 5.248 -3.368 -23.333 1.00 88.06 361 PRO A CA 1
ATOM 3047 C C . PRO A 1 361 ? 6.350 -2.833 -24.257 1.00 88.06 361 PRO A C 1
ATOM 3049 O O . PRO A 1 361 ? 6.159 -2.737 -25.469 1.00 88.06 361 PRO A O 1
ATOM 3052 N N . ARG A 1 362 ? 7.546 -2.579 -23.707 1.00 83.50 362 ARG A N 1
ATOM 3053 C CA . ARG A 1 362 ? 8.713 -2.101 -24.464 1.00 83.50 362 ARG A CA 1
ATOM 3054 C C . ARG A 1 362 ? 9.138 -3.057 -25.580 1.00 83.50 362 ARG A C 1
ATOM 3056 O O . ARG A 1 362 ? 9.405 -2.612 -26.691 1.00 83.50 362 ARG A O 1
ATOM 3063 N N . VAL A 1 363 ? 9.175 -4.362 -25.303 1.00 86.50 363 VAL A N 1
ATOM 3064 C CA . VAL A 1 363 ? 9.563 -5.386 -26.290 1.00 86.50 363 VAL A CA 1
ATOM 3065 C C . VAL A 1 363 ? 8.538 -5.444 -27.421 1.00 86.50 363 VAL A C 1
ATOM 3067 O O . VAL A 1 363 ? 8.913 -5.481 -28.588 1.00 86.50 363 VAL A O 1
ATOM 3070 N N . ILE A 1 364 ? 7.246 -5.385 -27.084 1.00 86.62 364 ILE A N 1
ATOM 3071 C CA . ILE A 1 364 ? 6.163 -5.391 -28.076 1.00 86.62 364 ILE A CA 1
ATOM 3072 C C . ILE A 1 364 ? 6.260 -4.168 -28.998 1.00 86.62 364 ILE A C 1
ATOM 3074 O O . ILE A 1 364 ? 6.121 -4.307 -30.211 1.00 86.62 364 ILE A O 1
ATOM 3078 N N . LEU A 1 365 ? 6.512 -2.973 -28.454 1.00 84.19 365 LEU A N 1
ATOM 3079 C CA . LEU A 1 365 ? 6.645 -1.758 -29.268 1.00 84.19 365 LEU A CA 1
ATOM 3080 C C . LEU A 1 365 ? 7.891 -1.782 -30.158 1.00 84.19 365 LEU A C 1
ATOM 3082 O O . LEU A 1 365 ? 7.804 -1.429 -31.329 1.00 84.19 365 LEU A O 1
ATOM 3086 N N . GLN A 1 366 ? 9.024 -2.265 -29.643 1.00 81.75 366 GLN A N 1
ATOM 3087 C CA . GLN A 1 366 ? 10.242 -2.433 -30.442 1.00 81.75 366 GLN A CA 1
ATOM 3088 C C . GLN A 1 366 ? 10.050 -3.409 -31.610 1.00 81.75 366 GLN A C 1
ATOM 3090 O O . GLN A 1 366 ? 10.633 -3.205 -32.669 1.00 81.75 366 GLN A O 1
ATOM 3095 N N . GLU A 1 367 ? 9.250 -4.462 -31.430 1.00 86.56 367 GLU A N 1
ATOM 3096 C CA . GLU A 1 367 ? 8.908 -5.410 -32.498 1.00 86.56 367 GLU A CA 1
ATOM 3097 C C . GLU A 1 367 ? 7.941 -4.815 -33.532 1.00 86.56 367 GLU A C 1
ATOM 3099 O O . GLU A 1 367 ? 7.983 -5.226 -34.683 1.00 86.56 367 GLU A O 1
ATOM 3104 N N . ARG A 1 368 ? 7.083 -3.857 -33.151 1.00 84.25 368 ARG A N 1
ATOM 3105 C CA . ARG A 1 368 ? 6.127 -3.198 -34.064 1.00 84.25 368 ARG A CA 1
ATOM 3106 C C . ARG A 1 368 ? 6.743 -2.103 -34.931 1.00 84.25 368 ARG A C 1
ATOM 3108 O O . ARG A 1 368 ? 6.157 -1.749 -35.949 1.00 84.25 368 ARG A O 1
ATOM 3115 N N . TRP A 1 369 ? 7.846 -1.509 -34.485 1.00 74.12 369 TRP A N 1
ATOM 3116 C CA . TRP A 1 369 ? 8.527 -0.408 -35.181 1.00 74.12 369 TRP A CA 1
ATOM 3117 C C . TRP A 1 369 ? 9.752 -0.859 -35.986 1.00 74.12 369 TRP A C 1
ATOM 3119 O O . TRP A 1 369 ? 10.418 -0.027 -36.599 1.00 74.12 369 TRP A O 1
ATOM 3129 N N . LYS A 1 370 ? 10.046 -2.161 -35.974 1.00 64.75 370 LYS A N 1
ATOM 3130 C CA . LYS A 1 370 ? 10.924 -2.828 -36.938 1.00 64.75 370 LYS A CA 1
ATOM 3131 C C . LYS A 1 370 ? 10.078 -3.387 -38.068 1.00 64.75 370 LYS A C 1
ATOM 3133 O O . LYS A 1 370 ? 10.582 -3.366 -39.210 1.00 64.75 370 LYS A O 1
#

Radius of gyration: 23.71 Å; chains: 1; bounding box: 59×62×88 Å

pLDDT: mean 83.18, std 21.0, range [22.23, 98.62]

Sequence (370 aa):
MRYYILLLGLFLLGCKNQPSKQDTTFDLGNRAVIQKQDTIEQIKITDDYKKLFQELSLKDYIYFPKFKNSNPDEFVVINGIYGLRMLTENEDTCDLTITWRIKEYAQLKGFGNFNDVIVEYQRLREIIDSIKPKKIDIEDFQLNDIDCILEHYLCYHYWVLLNHLPKSKALEQLLNHENKIWNDYCNRQIKTLDAFICSRIGSGSICNSIILIFRKVLYNRRLNIILELYFALINEKYTPKQTYKPLENRIFEKEYNFFLKALLDTDFYFNDEYSLEEQRYILLQEQEMWNNLMNIRNKISKHLTGNAKYVYNNATYHLQKQHLVELKNEYGEYGVTGAEYQKLLLTDSCSYEELLNTKRPRVILQERWK